Protein AF-F0ZWM9-F1 (afdb_monomer)

pLDDT: mean 72.96, std 22.4, range [26.59, 97.56]

Radius of gyration: 35.28 Å; Cα contacts (8 Å, |Δi|>4): 222; chains: 1; bounding box: 82×102×74 Å

Structure (mmCIF, N/CA/C/O backbone):
data_AF-F0ZWM9-F1
#
_entry.id   AF-F0ZWM9-F1
#
loop_
_atom_site.group_PDB
_atom_site.id
_atom_site.type_symbol
_atom_site.label_atom_id
_atom_site.label_alt_id
_atom_site.label_comp_id
_atom_site.label_asym_id
_atom_site.label_entity_id
_atom_site.label_seq_id
_atom_site.pdbx_PDB_ins_code
_atom_site.Cartn_x
_atom_site.Cartn_y
_atom_site.Cartn_z
_atom_site.occupancy
_atom_site.B_iso_or_equiv
_atom_site.auth_seq_id
_atom_site.auth_comp_id
_atom_site.auth_asym_id
_atom_site.auth_atom_id
_atom_site.pdbx_PDB_model_num
ATOM 1 N N . MET A 1 1 ? -16.256 1.787 -3.038 1.00 34.75 1 MET A N 1
ATOM 2 C CA . MET A 1 1 ? -16.127 2.996 -2.190 1.00 34.75 1 MET A CA 1
ATOM 3 C C . MET A 1 1 ? -16.240 4.217 -3.090 1.00 34.75 1 MET A C 1
ATOM 5 O O . MET A 1 1 ? -15.589 4.230 -4.126 1.00 34.75 1 MET A O 1
ATOM 9 N N . SER A 1 2 ? -17.111 5.183 -2.785 1.00 26.59 2 SER A N 1
ATOM 10 C CA . SER A 1 2 ? -17.338 6.324 -3.680 1.00 26.59 2 SER A CA 1
ATOM 11 C C . SER A 1 2 ? -16.193 7.344 -3.569 1.00 26.59 2 SER A C 1
ATOM 13 O O . SER A 1 2 ? -15.885 7.859 -2.498 1.00 26.59 2 SER A O 1
ATOM 15 N N . TYR A 1 3 ? -15.563 7.659 -4.703 1.00 32.44 3 TYR A N 1
ATOM 16 C CA . TYR A 1 3 ? -14.448 8.613 -4.854 1.00 32.44 3 TYR A CA 1
ATOM 17 C C . TYR A 1 3 ? -14.808 10.083 -4.525 1.00 32.44 3 TYR A C 1
ATOM 19 O O . TYR A 1 3 ? -13.991 10.997 -4.657 1.00 32.44 3 TYR A O 1
ATOM 27 N N . LEU A 1 4 ? -16.051 10.338 -4.113 1.00 31.39 4 LEU A N 1
ATOM 28 C CA . LEU A 1 4 ? -16.630 11.671 -3.959 1.00 31.39 4 LEU A CA 1
ATOM 29 C C . LEU A 1 4 ? -16.126 12.416 -2.713 1.00 31.39 4 LEU A C 1
ATOM 31 O O . LEU A 1 4 ? -16.031 13.642 -2.752 1.00 31.39 4 LEU A O 1
ATOM 35 N N . GLY A 1 5 ? -15.771 11.709 -1.634 1.00 39.06 5 GLY A N 1
ATOM 36 C CA . GLY A 1 5 ? -15.302 12.328 -0.385 1.00 39.06 5 GLY A CA 1
ATOM 37 C C . GLY A 1 5 ? -13.917 12.968 -0.520 1.00 39.06 5 GLY A C 1
ATOM 38 O O . GLY A 1 5 ? -13.753 14.165 -0.282 1.00 39.06 5 GLY A O 1
ATOM 39 N N . SER A 1 6 ? -12.935 12.196 -0.996 1.00 41.78 6 SER A N 1
ATOM 40 C CA . SER A 1 6 ? -11.553 12.661 -1.179 1.00 41.78 6 SER A CA 1
ATOM 41 C C . SER A 1 6 ? -11.470 13.778 -2.218 1.00 41.78 6 SER A C 1
ATOM 43 O O . SER A 1 6 ? -10.806 14.784 -1.989 1.00 41.78 6 SER A O 1
ATOM 45 N N . SER A 1 7 ? -12.229 13.674 -3.317 1.00 41.00 7 SER A N 1
ATOM 46 C CA . SER A 1 7 ? -12.273 14.718 -4.347 1.00 41.00 7 SER A CA 1
ATOM 47 C C . SER A 1 7 ? -12.840 16.045 -3.828 1.00 41.00 7 SER A C 1
ATOM 49 O O . SER A 1 7 ? -12.333 17.092 -4.214 1.00 41.00 7 SER A O 1
ATOM 51 N N . LYS A 1 8 ? -13.841 16.045 -2.934 1.00 46.94 8 LYS A N 1
ATOM 52 C CA . LYS A 1 8 ? -14.400 17.282 -2.351 1.00 46.94 8 LYS A CA 1
ATOM 53 C C . LYS A 1 8 ? -13.430 17.968 -1.386 1.00 46.94 8 LYS A C 1
ATOM 55 O O . LYS A 1 8 ? -13.285 19.185 -1.455 1.00 46.94 8 LYS A O 1
ATOM 60 N N . ILE A 1 9 ? -12.741 17.203 -0.537 1.00 46.19 9 ILE A N 1
ATOM 61 C CA . ILE A 1 9 ? -11.720 17.729 0.386 1.00 46.19 9 ILE A CA 1
ATOM 62 C C . ILE A 1 9 ? -10.548 18.309 -0.413 1.00 46.19 9 ILE A C 1
ATOM 64 O O . ILE A 1 9 ? -10.120 19.429 -0.160 1.00 46.19 9 ILE A O 1
ATOM 68 N N . ILE A 1 10 ? -10.107 17.605 -1.456 1.00 48.66 10 ILE A N 1
ATOM 69 C CA . ILE A 1 10 ? -9.035 18.059 -2.349 1.00 48.66 10 ILE A CA 1
ATOM 70 C C . ILE A 1 10 ? -9.470 19.263 -3.185 1.00 48.66 10 ILE A C 1
ATOM 72 O O . ILE A 1 10 ? -8.692 20.188 -3.349 1.00 48.66 10 ILE A O 1
ATOM 76 N N . LYS A 1 11 ? -10.713 19.319 -3.672 1.00 48.69 11 LYS A N 1
ATOM 77 C CA . LYS A 1 11 ? -11.244 20.508 -4.358 1.00 48.69 11 LYS A CA 1
ATOM 78 C C . LYS A 1 11 ? -11.344 21.713 -3.424 1.00 48.69 11 LYS A C 1
ATOM 80 O O . LYS A 1 11 ? -11.069 22.815 -3.873 1.00 48.69 11 LYS A O 1
ATOM 85 N N . LYS A 1 12 ? -11.662 21.523 -2.137 1.00 52.69 12 LYS A N 1
ATOM 86 C CA . LYS A 1 12 ? -11.562 22.580 -1.113 1.00 52.69 12 LYS A CA 1
ATOM 87 C C . LYS A 1 12 ? -10.111 23.016 -0.880 1.00 52.69 12 LYS A C 1
ATOM 89 O O . LYS A 1 12 ? -9.846 24.207 -0.817 1.00 52.69 12 LYS A O 1
ATOM 94 N N . LEU A 1 13 ? -9.178 22.064 -0.822 1.00 46.59 13 LEU A N 1
ATOM 95 C CA . LEU A 1 13 ? -7.737 22.312 -0.687 1.00 46.59 13 LEU A CA 1
ATOM 96 C C . LEU A 1 13 ? -7.125 23.013 -1.917 1.00 46.59 13 LEU A C 1
ATOM 98 O O . LEU A 1 13 ? -6.230 23.840 -1.778 1.00 46.59 13 LEU A O 1
ATOM 102 N N . CYS A 1 14 ? -7.601 22.690 -3.121 1.00 45.09 14 CYS A N 1
ATOM 103 C CA . CYS A 1 14 ? -7.140 23.249 -4.393 1.00 45.09 14 CYS A CA 1
ATOM 104 C C . CYS A 1 14 ? -7.913 24.504 -4.828 1.00 45.09 14 CYS A C 1
ATOM 106 O O . CYS A 1 14 ? -7.433 25.221 -5.699 1.00 45.09 14 CYS A O 1
ATOM 108 N N . GLY A 1 15 ? -9.091 24.763 -4.252 1.00 45.00 15 GLY A N 1
ATOM 109 C CA . GLY A 1 15 ? -9.963 25.902 -4.563 1.00 45.00 15 GLY A CA 1
ATOM 110 C C . GLY A 1 15 ? -9.541 27.221 -3.913 1.00 45.00 15 GLY A C 1
ATOM 111 O O . GLY A 1 15 ? -10.219 28.228 -4.079 1.00 45.00 15 GLY A O 1
ATOM 112 N N . ILE A 1 16 ? -8.426 27.233 -3.179 1.00 46.00 16 ILE A N 1
ATOM 113 C CA . ILE A 1 16 ? -7.804 28.457 -2.677 1.00 46.00 16 ILE A CA 1
ATOM 114 C C . ILE A 1 16 ? -6.969 29.041 -3.827 1.00 46.00 16 ILE A C 1
ATOM 116 O O . ILE A 1 16 ? -5.801 28.692 -4.020 1.00 46.00 16 ILE A O 1
ATOM 120 N N . GLU A 1 17 ? -7.592 29.877 -4.657 1.00 36.62 17 GLU A N 1
ATOM 121 C CA . GLU A 1 17 ? -6.920 30.535 -5.780 1.00 36.62 17 GLU A CA 1
ATOM 122 C C . GLU A 1 17 ? -5.900 31.574 -5.279 1.00 36.62 17 GLU A C 1
ATOM 124 O O . GLU A 1 17 ? -6.197 32.412 -4.435 1.00 36.62 17 GLU A O 1
ATOM 129 N N . GLY A 1 18 ? -4.665 31.502 -5.788 1.00 48.09 18 GLY A N 1
ATOM 130 C CA . GLY A 1 18 ? -3.572 32.422 -5.441 1.00 48.09 18 GLY A CA 1
ATOM 131 C C . GLY A 1 18 ? -2.218 31.723 -5.292 1.00 48.09 18 GLY A C 1
ATOM 132 O O . GLY A 1 18 ? -2.129 30.496 -5.315 1.00 48.09 18 GLY A O 1
ATOM 133 N N . ALA A 1 19 ? -1.123 32.480 -5.159 1.00 45.19 19 ALA A N 1
ATOM 134 C CA . ALA A 1 19 ? 0.181 31.930 -4.743 1.00 45.19 19 ALA A CA 1
ATOM 135 C C . ALA A 1 19 ? 0.134 31.343 -3.315 1.00 45.19 19 ALA A C 1
ATOM 137 O O . ALA A 1 19 ? 0.993 30.548 -2.930 1.00 45.19 19 ALA A O 1
ATOM 138 N N . ASP A 1 20 ? -0.922 31.704 -2.595 1.00 45.94 20 ASP A N 1
ATOM 139 C CA . ASP A 1 20 ? -1.112 31.507 -1.177 1.00 45.94 20 ASP A CA 1
ATOM 140 C C . ASP A 1 20 ? -1.767 30.148 -0.872 1.00 45.94 20 ASP A C 1
ATOM 142 O O . ASP A 1 20 ? -1.174 29.312 -0.195 1.00 45.94 20 ASP A O 1
ATOM 146 N N . GLY A 1 21 ? -2.876 29.777 -1.518 1.00 43.72 21 GLY A N 1
ATOM 147 C CA . GLY A 1 21 ? -3.445 28.420 -1.377 1.00 43.72 21 GLY A CA 1
ATOM 148 C C . GLY A 1 21 ? -2.463 27.275 -1.670 1.00 43.72 21 GLY A C 1
ATOM 149 O O . GLY A 1 21 ? -2.515 26.199 -1.073 1.00 43.72 21 GLY A O 1
ATOM 150 N N . LYS A 1 22 ? -1.483 27.554 -2.534 1.00 47.31 22 LYS A N 1
ATOM 151 C CA . LYS A 1 22 ? -0.459 26.613 -3.004 1.00 47.31 22 LYS A CA 1
ATOM 152 C C . LYS A 1 22 ? 0.546 26.226 -1.919 1.00 47.31 22 LYS A C 1
ATOM 154 O O . LYS A 1 22 ? 0.960 25.070 -1.878 1.00 47.31 22 LYS A O 1
ATOM 159 N N . LYS A 1 23 ? 0.929 27.152 -1.033 1.00 53.34 23 LYS A N 1
ATOM 160 C CA . LYS A 1 23 ? 1.886 26.853 0.051 1.00 53.34 23 LYS A CA 1
ATOM 161 C C . LYS A 1 23 ? 1.181 26.283 1.285 1.00 53.34 23 LYS A C 1
ATOM 163 O O . LYS A 1 23 ? 1.795 25.513 2.018 1.00 53.34 23 LYS A O 1
ATOM 168 N N . ALA A 1 24 ? -0.106 26.586 1.487 1.00 50.47 24 ALA A N 1
ATOM 169 C CA . ALA A 1 24 ? -0.908 25.996 2.561 1.00 50.47 24 ALA A CA 1
ATOM 170 C C . ALA A 1 24 ? -1.084 24.479 2.376 1.00 50.47 24 ALA A C 1
ATOM 172 O O . ALA A 1 24 ? -0.882 23.723 3.324 1.00 50.47 24 ALA A O 1
ATOM 173 N N . LEU A 1 25 ? -1.361 24.020 1.148 1.00 52.47 25 LEU A N 1
ATOM 174 C CA . LEU A 1 25 ? -1.436 22.592 0.820 1.00 52.47 25 LEU A CA 1
ATOM 175 C C . LEU A 1 25 ? -0.101 21.878 1.067 1.00 52.47 25 LEU A C 1
ATOM 177 O O . LEU A 1 25 ? -0.067 20.822 1.690 1.00 52.47 25 LEU A O 1
ATOM 181 N N . GLN A 1 26 ? 1.001 22.489 0.628 1.00 50.03 26 GLN A N 1
ATOM 182 C CA . GLN A 1 26 ? 2.351 21.969 0.824 1.00 50.03 26 GLN A CA 1
ATOM 183 C C . GLN A 1 26 ? 2.704 21.863 2.312 1.00 50.03 26 GLN A C 1
ATOM 185 O O . GLN A 1 26 ? 3.142 20.807 2.749 1.00 50.03 26 GLN A O 1
ATOM 190 N N . LYS A 1 27 ? 2.455 22.911 3.105 1.00 55.72 27 LYS A N 1
ATOM 191 C CA . LYS A 1 27 ? 2.719 22.913 4.550 1.00 55.72 27 LYS A CA 1
ATOM 192 C C . LYS A 1 27 ? 1.824 21.927 5.304 1.00 55.72 27 LYS A C 1
ATOM 194 O O . LYS A 1 27 ? 2.318 21.304 6.226 1.00 55.72 27 LYS A O 1
ATOM 199 N N . THR A 1 28 ? 0.570 21.743 4.881 1.00 54.47 28 THR A N 1
ATOM 200 C CA . THR A 1 28 ? -0.391 20.788 5.475 1.00 54.47 28 THR A CA 1
ATOM 201 C C . THR A 1 28 ? 0.026 19.348 5.201 1.00 54.47 28 THR A C 1
ATOM 203 O O . THR A 1 28 ? 0.088 18.532 6.110 1.00 54.47 28 THR A O 1
ATOM 206 N N . ILE A 1 29 ? 0.349 19.034 3.944 1.00 59.28 29 ILE A N 1
ATOM 207 C CA . ILE A 1 29 ? 0.842 17.711 3.553 1.00 59.28 29 ILE A CA 1
ATOM 208 C C . ILE A 1 29 ? 2.169 17.435 4.268 1.00 59.28 29 ILE A C 1
ATOM 210 O O . ILE A 1 29 ? 2.343 16.363 4.828 1.00 59.28 29 ILE A O 1
ATOM 214 N N . ILE A 1 30 ? 3.069 18.420 4.338 1.00 53.75 30 ILE A N 1
ATOM 215 C CA . ILE A 1 30 ? 4.350 18.288 5.040 1.00 53.75 30 ILE A CA 1
ATOM 216 C C . ILE A 1 30 ? 4.160 18.147 6.556 1.00 53.75 30 ILE A C 1
ATOM 218 O O . ILE A 1 30 ? 4.826 17.314 7.147 1.00 53.75 30 ILE A O 1
ATOM 222 N N . SER A 1 31 ? 3.257 18.889 7.199 1.00 55.16 31 SER A N 1
ATOM 223 C CA . SER A 1 31 ? 3.021 18.778 8.648 1.00 55.16 31 SER A CA 1
ATOM 224 C C . SER A 1 31 ? 2.270 17.509 9.048 1.00 55.16 31 SER A C 1
ATOM 226 O O . SER A 1 31 ? 2.342 17.104 10.199 1.00 55.16 31 SER A O 1
ATOM 228 N N . VAL A 1 32 ? 1.526 16.902 8.119 1.00 48.72 32 VAL A N 1
ATOM 229 C CA . VAL A 1 32 ? 0.871 15.598 8.316 1.00 48.72 32 VAL A CA 1
ATOM 230 C C . VAL A 1 32 ? 1.840 14.441 8.038 1.00 48.72 32 VAL A C 1
ATOM 232 O O . VAL A 1 32 ? 1.692 13.379 8.630 1.00 48.72 32 VAL A O 1
ATOM 235 N N . ILE A 1 33 ? 2.827 14.629 7.152 1.00 47.56 33 ILE A N 1
ATOM 236 C CA . ILE A 1 33 ? 3.778 13.582 6.733 1.00 47.56 33 ILE A CA 1
ATOM 237 C C . ILE A 1 33 ? 5.080 13.586 7.546 1.00 47.56 33 ILE A C 1
ATOM 239 O O . ILE A 1 33 ? 5.645 12.522 7.778 1.00 47.56 33 ILE A O 1
ATOM 243 N N . TYR A 1 34 ? 5.585 14.749 7.959 1.00 45.28 34 TYR A N 1
ATOM 244 C CA . TYR A 1 34 ? 6.895 14.882 8.598 1.00 45.28 34 TYR A CA 1
ATOM 245 C C . TYR A 1 34 ? 6.767 15.183 10.093 1.00 45.28 34 TYR A C 1
ATOM 247 O O . TYR A 1 34 ? 5.991 16.043 10.507 1.00 45.28 34 TYR A O 1
ATOM 255 N N . THR A 1 35 ? 7.592 14.519 10.905 1.00 45.81 35 THR A N 1
ATOM 256 C CA . THR A 1 35 ? 7.757 14.855 12.329 1.00 45.81 35 THR A CA 1
ATOM 257 C C . THR A 1 35 ? 8.420 16.226 12.489 1.00 45.81 35 THR A C 1
ATOM 259 O O . THR A 1 35 ? 9.181 16.673 11.628 1.00 45.81 35 THR A O 1
ATOM 262 N N . GLU A 1 36 ? 8.178 16.891 13.623 1.00 40.75 36 GLU A N 1
ATOM 263 C CA . GLU A 1 36 ? 8.709 18.228 13.948 1.00 40.75 36 GLU A CA 1
ATOM 264 C C . GLU A 1 36 ? 10.231 18.333 13.710 1.00 40.75 36 GLU A C 1
ATOM 266 O O . GLU A 1 36 ? 10.732 19.323 13.179 1.00 40.75 36 GLU A O 1
ATOM 271 N N . LYS A 1 37 ? 10.962 17.243 13.977 1.00 37.38 37 LYS A N 1
ATOM 272 C CA . LYS A 1 37 ? 12.408 17.110 13.758 1.00 37.38 37 LYS A CA 1
ATOM 273 C C . LYS A 1 37 ? 12.818 17.168 12.276 1.00 37.38 37 LYS A C 1
ATOM 275 O O . LYS A 1 37 ? 13.802 17.820 11.939 1.00 37.38 37 LYS A O 1
ATOM 280 N N . GLN A 1 38 ? 12.046 16.547 11.383 1.00 44.84 38 GLN A N 1
ATOM 281 C CA . GLN A 1 38 ? 12.299 16.543 9.933 1.00 44.84 38 GLN A CA 1
ATOM 282 C C . GLN A 1 38 ? 11.896 17.873 9.273 1.00 44.84 38 GLN A C 1
ATOM 284 O O . GLN A 1 38 ? 12.506 18.303 8.293 1.00 44.84 38 GLN A O 1
ATOM 289 N N . ILE A 1 39 ? 10.902 18.561 9.842 1.00 45.12 39 ILE A N 1
ATOM 290 C CA . ILE A 1 39 ? 10.514 19.921 9.450 1.00 45.12 39 ILE A CA 1
ATOM 291 C C . ILE A 1 39 ? 11.644 20.911 9.780 1.00 45.12 39 ILE A C 1
ATOM 293 O O . ILE A 1 39 ? 11.953 21.783 8.967 1.00 45.12 39 ILE A O 1
ATOM 297 N N . ILE A 1 40 ? 12.304 20.753 10.931 1.00 42.34 40 ILE A N 1
ATOM 298 C CA . ILE A 1 40 ? 13.431 21.598 11.357 1.00 42.34 40 ILE A CA 1
ATOM 299 C C . ILE A 1 40 ? 14.663 21.402 10.459 1.00 42.34 40 ILE A C 1
ATOM 301 O O . ILE A 1 40 ? 15.268 22.393 10.054 1.00 42.34 40 ILE A O 1
ATOM 305 N N . GLU A 1 41 ? 15.006 20.165 10.086 1.00 45.69 41 GLU A N 1
ATOM 306 C CA . GLU A 1 41 ? 16.140 19.889 9.185 1.00 45.69 41 GLU A CA 1
ATOM 307 C C . GLU A 1 41 ? 15.926 20.464 7.775 1.00 45.69 41 GLU A C 1
ATOM 309 O O . GLU A 1 41 ? 16.861 20.986 7.168 1.00 45.69 41 GLU A O 1
ATOM 314 N N . LYS A 1 42 ? 14.688 20.447 7.265 1.00 49.00 42 LYS A N 1
ATOM 315 C CA . LYS A 1 42 ? 14.362 20.980 5.931 1.00 49.00 42 LYS A CA 1
ATOM 316 C C . LYS A 1 42 ? 14.234 22.512 5.914 1.00 49.00 42 LYS A C 1
ATOM 318 O O . LYS A 1 42 ? 14.579 23.150 4.921 1.00 49.00 42 LYS A O 1
ATOM 323 N N . ASN A 1 43 ? 13.792 23.118 7.019 1.00 48.62 43 ASN A N 1
ATOM 324 C CA . ASN A 1 43 ? 13.588 24.568 7.139 1.00 48.62 43 ASN A CA 1
ATOM 325 C C . ASN A 1 43 ? 14.870 25.378 7.397 1.00 48.62 43 ASN A C 1
ATOM 327 O O . ASN A 1 43 ? 14.815 26.607 7.383 1.00 48.62 43 ASN A O 1
ATOM 331 N N . GLN A 1 44 ? 16.035 24.742 7.563 1.00 46.88 44 GLN A N 1
ATOM 332 C CA . GLN A 1 44 ? 17.314 25.466 7.585 1.00 46.88 44 GLN A CA 1
ATOM 333 C C . GLN A 1 44 ? 17.717 26.050 6.214 1.00 46.88 44 GLN A C 1
ATOM 335 O O . GLN A 1 44 ? 18.707 26.777 6.147 1.00 46.88 44 GLN A O 1
ATOM 340 N N . CYS A 1 45 ? 16.952 25.807 5.139 1.00 39.06 45 CYS A N 1
ATOM 341 C CA . CYS A 1 45 ? 17.281 26.296 3.795 1.00 39.06 45 CYS A CA 1
ATOM 342 C C . CYS A 1 45 ? 16.490 27.513 3.285 1.00 39.06 45 CYS A C 1
ATOM 344 O O . CYS A 1 45 ? 16.967 28.138 2.348 1.00 39.06 45 CYS A O 1
ATOM 346 N N . ASP A 1 46 ? 15.361 27.927 3.876 1.00 42.94 46 ASP A N 1
ATOM 347 C CA . ASP A 1 46 ? 14.564 29.022 3.289 1.00 42.94 46 ASP A CA 1
ATOM 348 C C . ASP A 1 46 ? 13.965 29.978 4.330 1.00 42.94 46 ASP A C 1
ATOM 350 O O . ASP A 1 46 ? 12.924 29.734 4.943 1.00 42.94 46 ASP A O 1
ATOM 354 N N . LYS A 1 47 ? 14.606 31.143 4.487 1.00 41.88 47 LYS A N 1
ATOM 355 C CA . LYS A 1 47 ? 14.018 32.307 5.160 1.00 41.88 47 LYS A CA 1
ATOM 356 C C . LYS A 1 47 ? 13.174 33.095 4.161 1.00 41.88 47 LYS A C 1
ATOM 358 O O . LYS A 1 47 ? 13.745 33.732 3.280 1.00 41.88 47 LYS A O 1
ATOM 363 N N . LYS A 1 48 ? 11.851 33.095 4.365 1.00 45.88 48 LYS A N 1
ATOM 364 C CA . LYS A 1 48 ? 10.871 34.182 4.109 1.00 45.88 48 LYS A CA 1
ATOM 365 C C . LYS A 1 48 ? 9.544 33.586 3.651 1.00 45.88 48 LYS A C 1
ATOM 367 O O . LYS A 1 48 ? 9.354 33.540 2.451 1.00 45.88 48 LYS A O 1
ATOM 372 N N . TYR A 1 49 ? 8.598 33.236 4.525 1.00 40.75 49 TYR A N 1
ATOM 373 C CA . TYR A 1 49 ? 7.198 33.111 4.082 1.00 40.75 49 TYR A CA 1
ATOM 374 C C . TYR A 1 49 ? 6.213 33.378 5.225 1.00 40.75 49 TYR A C 1
ATOM 376 O O . TYR A 1 49 ? 5.908 32.489 6.016 1.00 40.75 49 TYR A O 1
ATOM 384 N N . GLU A 1 50 ? 5.692 34.605 5.261 1.00 40.91 50 GLU A N 1
ATOM 385 C CA . GLU A 1 50 ? 4.495 34.986 6.011 1.00 40.91 50 GLU A CA 1
ATOM 386 C C . GLU A 1 50 ? 3.308 35.174 5.056 1.00 40.91 50 GLU A C 1
ATOM 388 O O . GLU A 1 50 ? 3.478 35.604 3.915 1.00 40.91 50 GLU A O 1
ATOM 393 N N . ASN A 1 51 ? 2.124 34.884 5.601 1.00 45.06 51 ASN A N 1
ATOM 394 C CA . ASN A 1 51 ? 0.763 35.165 5.133 1.00 45.06 51 ASN A CA 1
ATOM 395 C C . ASN A 1 51 ? 0.116 34.262 4.085 1.00 45.06 51 ASN A C 1
ATOM 397 O O . ASN A 1 51 ? 0.245 34.488 2.888 1.00 45.06 51 ASN A O 1
ATOM 401 N N . ILE A 1 52 ? -0.704 33.316 4.585 1.00 44.12 52 ILE A N 1
ATOM 402 C CA . ILE A 1 52 ? -1.832 32.695 3.873 1.00 44.12 52 ILE A CA 1
ATOM 403 C C . ILE A 1 52 ? -2.962 32.378 4.861 1.00 44.12 52 ILE A C 1
ATOM 405 O O . ILE A 1 52 ? -2.746 31.729 5.884 1.00 44.12 52 ILE A O 1
ATOM 409 N N . SER A 1 53 ? -4.164 32.821 4.486 1.00 48.34 53 SER A N 1
ATOM 410 C CA . SER A 1 53 ? -5.409 32.910 5.257 1.00 48.34 53 SER A CA 1
ATOM 411 C C . SER A 1 53 ? -6.329 31.689 5.088 1.00 48.34 53 SER A C 1
ATOM 413 O O . SER A 1 53 ? -7.463 31.787 4.625 1.00 48.34 53 SER A O 1
ATOM 415 N N . ALA A 1 54 ? -5.808 30.532 5.468 1.00 48.56 54 ALA A N 1
ATOM 416 C CA . ALA A 1 54 ? -6.489 29.564 6.324 1.00 48.56 54 ALA A CA 1
ATOM 417 C C . ALA A 1 54 ? -5.335 28.931 7.104 1.00 48.56 54 ALA A C 1
ATOM 419 O O . ALA A 1 54 ? -4.374 28.478 6.462 1.00 48.56 54 ALA A O 1
ATOM 420 N N . PRO A 1 55 ? -5.318 28.992 8.445 1.00 59.66 55 PRO A N 1
ATOM 421 C CA . PRO A 1 55 ? -4.178 28.490 9.189 1.00 59.66 55 PRO A CA 1
ATOM 422 C C . PRO A 1 55 ? -4.031 27.022 8.808 1.00 59.66 55 PRO A C 1
ATOM 424 O O . PRO A 1 55 ? -4.981 26.256 8.907 1.00 59.66 55 PRO A O 1
ATOM 427 N N . THR A 1 56 ? -2.856 26.633 8.311 1.00 66.56 56 THR A N 1
ATOM 428 C CA . THR A 1 56 ? -2.503 25.251 7.936 1.00 66.56 56 THR A CA 1
ATOM 429 C C . THR A 1 56 ? -3.055 24.229 8.944 1.00 66.56 56 THR A C 1
ATOM 431 O O . THR A 1 56 ? -3.530 23.166 8.563 1.00 66.56 56 THR A O 1
ATOM 434 N N . THR A 1 57 ? -3.100 24.623 10.215 1.00 73.56 57 THR A N 1
ATOM 435 C CA . THR A 1 57 ? -3.763 23.979 11.348 1.00 73.56 57 THR A CA 1
ATOM 436 C C . THR A 1 57 ? -5.191 23.469 11.089 1.00 73.56 57 THR A C 1
ATOM 438 O O . THR A 1 57 ? -5.482 22.336 11.451 1.00 73.56 57 THR A O 1
ATOM 441 N N . GLU A 1 58 ? -6.080 24.232 10.447 1.00 75.62 58 GLU A N 1
ATOM 442 C CA . GLU A 1 58 ? -7.473 23.821 10.181 1.00 75.62 58 GLU A CA 1
ATOM 443 C C . GLU A 1 58 ? -7.561 22.682 9.160 1.00 75.62 58 GLU A C 1
ATOM 445 O O . GLU A 1 58 ? -8.342 21.743 9.314 1.00 75.62 58 GLU A O 1
ATOM 450 N N . LEU A 1 59 ? -6.732 22.735 8.116 1.00 70.06 59 LEU A N 1
ATOM 451 C CA . LEU A 1 59 ? -6.692 21.692 7.091 1.00 70.06 59 LEU A CA 1
ATOM 452 C C . LEU A 1 59 ? -6.077 20.403 7.634 1.00 70.06 59 LEU A C 1
ATOM 454 O O . LEU A 1 59 ? -6.567 19.317 7.324 1.00 70.06 59 LEU A O 1
ATOM 458 N N . VAL A 1 60 ? -5.047 20.525 8.477 1.00 77.19 60 VAL A N 1
ATOM 459 C CA . VAL A 1 60 ? -4.485 19.397 9.229 1.00 77.19 60 VAL A CA 1
ATOM 460 C C . VAL A 1 60 ? -5.564 18.785 10.121 1.00 77.19 60 VAL A C 1
ATOM 462 O O . VAL A 1 60 ? -5.780 17.578 10.064 1.00 77.19 60 VAL A O 1
ATOM 465 N N . ALA A 1 61 ? -6.300 19.601 10.878 1.00 84.38 61 ALA A N 1
ATOM 466 C CA . ALA A 1 61 ? -7.368 19.126 11.756 1.00 84.38 61 ALA A CA 1
ATOM 467 C C . ALA A 1 61 ? -8.483 18.383 10.998 1.00 84.38 61 ALA A C 1
ATOM 469 O O . ALA A 1 61 ? -9.041 17.422 11.520 1.00 84.38 61 ALA A O 1
ATOM 470 N N . LEU A 1 62 ? -8.781 18.775 9.754 1.00 82.44 62 LEU A N 1
ATOM 471 C CA . LEU A 1 62 ? -9.786 18.104 8.925 1.00 82.44 62 LEU A CA 1
ATOM 472 C C . LEU A 1 62 ? -9.263 16.816 8.267 1.00 82.44 62 LEU A C 1
ATOM 474 O O . LEU A 1 62 ? -10.011 15.848 8.119 1.00 82.44 62 LEU A O 1
ATOM 478 N N . LEU A 1 63 ? -7.993 16.790 7.853 1.00 85.06 63 LEU A N 1
ATOM 479 C CA . LEU A 1 63 ? -7.408 15.654 7.138 1.00 85.06 63 LEU A CA 1
ATOM 480 C C . LEU A 1 63 ? -6.963 14.530 8.082 1.00 85.06 63 LEU A C 1
ATOM 482 O O . LEU A 1 63 ? -7.132 13.356 7.748 1.00 85.06 63 LEU A O 1
ATOM 486 N N . THR A 1 64 ? -6.428 14.874 9.254 1.00 89.31 64 THR A N 1
ATOM 487 C CA . THR A 1 64 ? -5.855 13.917 10.210 1.00 89.31 64 THR A CA 1
ATOM 488 C C . THR A 1 64 ? -6.841 12.815 10.624 1.00 89.31 64 THR A C 1
ATOM 490 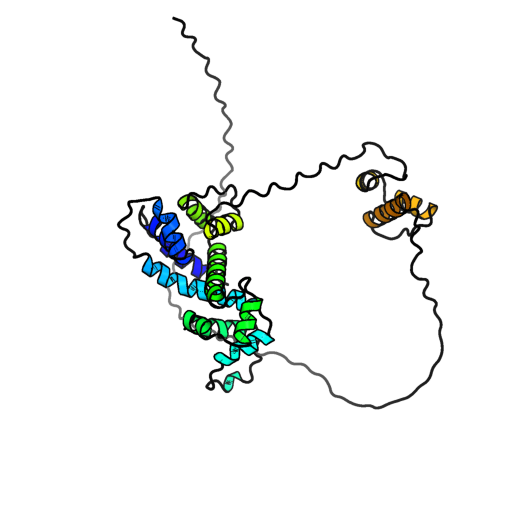O O . THR A 1 64 ? -6.477 11.646 10.489 1.00 89.31 64 THR A O 1
ATOM 493 N N . PRO A 1 65 ? -8.097 13.100 11.030 1.00 92.50 65 PRO A N 1
ATOM 494 C CA . PRO A 1 65 ? -9.052 12.049 11.392 1.00 92.50 65 PRO A CA 1
ATOM 495 C C . PRO A 1 65 ? -9.384 11.126 10.216 1.00 92.50 65 PRO A C 1
ATOM 497 O O . PRO A 1 65 ? -9.530 9.918 10.382 1.00 92.50 65 PRO A O 1
ATOM 500 N N . TYR A 1 66 ? -9.470 11.682 9.005 1.00 92.06 66 TYR A N 1
ATOM 501 C CA . TYR A 1 66 ? -9.765 10.913 7.798 1.00 92.06 66 TYR A CA 1
ATOM 502 C C . TYR A 1 66 ? -8.622 9.958 7.432 1.00 92.06 66 TYR A C 1
ATOM 504 O O . TYR A 1 66 ? -8.860 8.786 7.141 1.00 92.06 66 TYR A O 1
ATOM 512 N N . VAL A 1 67 ? -7.384 10.451 7.484 1.00 93.19 67 VAL A N 1
ATOM 513 C CA . VAL A 1 67 ? -6.163 9.666 7.261 1.00 93.19 67 VAL A CA 1
ATOM 514 C C . VAL A 1 67 ? -6.035 8.558 8.303 1.00 93.19 67 VAL A C 1
ATOM 516 O O . VAL A 1 67 ? -5.897 7.396 7.925 1.00 93.19 67 VAL A O 1
ATOM 519 N N . LYS A 1 68 ? -6.170 8.895 9.593 1.00 95.00 68 LYS A N 1
ATOM 520 C CA . LYS A 1 68 ? -6.148 7.933 10.704 1.00 95.00 68 LYS A CA 1
ATOM 521 C C . LYS A 1 68 ? -7.192 6.832 10.499 1.00 95.00 68 LYS A C 1
ATOM 523 O O . LYS A 1 68 ? -6.852 5.652 10.519 1.00 95.00 68 LYS A O 1
ATOM 528 N N . LYS A 1 69 ? -8.436 7.205 10.180 1.00 96.38 69 LYS A N 1
ATOM 529 C CA . LYS A 1 69 ? -9.533 6.265 9.901 1.00 96.38 69 LYS A CA 1
ATOM 530 C C . LYS A 1 69 ? -9.215 5.287 8.769 1.00 96.38 69 LYS A C 1
ATOM 532 O O . LYS A 1 69 ? -9.487 4.094 8.893 1.00 96.38 69 LYS A O 1
ATOM 537 N N . ILE A 1 70 ? -8.678 5.774 7.649 1.00 96.19 70 ILE A N 1
ATOM 538 C CA . ILE A 1 70 ? -8.332 4.917 6.503 1.00 96.19 70 ILE A CA 1
ATOM 539 C C . ILE A 1 70 ? -7.141 4.016 6.826 1.00 96.19 70 ILE A C 1
ATOM 541 O O . ILE A 1 70 ? -7.170 2.842 6.461 1.00 96.19 70 ILE A O 1
ATOM 545 N N . GLY A 1 71 ? -6.131 4.544 7.522 1.00 95.56 71 GLY A N 1
ATOM 546 C CA . GLY A 1 71 ? -4.979 3.773 7.979 1.00 95.56 71 GLY A CA 1
ATOM 547 C C . GLY A 1 71 ? -5.407 2.600 8.857 1.00 95.56 71 GLY A C 1
ATOM 548 O O . GLY A 1 71 ? -5.100 1.453 8.540 1.00 95.56 71 GLY A O 1
ATOM 549 N N . VAL A 1 72 ? -6.206 2.870 9.897 1.00 97.19 72 VAL A N 1
ATOM 550 C CA . VAL A 1 72 ? -6.751 1.839 10.802 1.00 97.19 72 VAL A CA 1
ATOM 551 C C . VAL A 1 72 ? -7.538 0.806 10.017 1.00 97.19 72 VAL A C 1
ATOM 553 O O . VAL A 1 72 ? -7.267 -0.388 10.122 1.00 97.19 72 VAL A O 1
ATOM 556 N N . LYS A 1 73 ? -8.471 1.259 9.174 1.00 97.50 73 LYS A N 1
ATOM 557 C CA . LYS A 1 73 ? -9.280 0.366 8.348 1.00 97.50 73 LYS A CA 1
ATOM 558 C C . LYS A 1 73 ? -8.412 -0.569 7.499 1.00 97.50 73 LYS A C 1
ATOM 560 O O . LYS A 1 73 ? -8.690 -1.762 7.452 1.00 97.50 73 LYS A O 1
ATOM 565 N N . SER A 1 74 ? -7.363 -0.047 6.864 1.00 96.12 74 SER A N 1
ATOM 566 C CA . SER A 1 74 ? -6.450 -0.833 6.027 1.00 96.12 74 SER A CA 1
ATOM 567 C C . SER A 1 74 ? -5.708 -1.918 6.812 1.00 96.12 74 SER A C 1
ATOM 569 O O . SER A 1 74 ? -5.556 -3.031 6.312 1.00 96.12 74 SER A O 1
ATOM 571 N N . TYR A 1 75 ? -5.269 -1.626 8.039 1.00 95.31 75 TYR A N 1
ATOM 572 C CA . TYR A 1 75 ? -4.649 -2.628 8.914 1.00 95.31 75 TYR A CA 1
ATOM 573 C C . TYR A 1 75 ? -5.651 -3.713 9.318 1.00 95.31 75 TYR A C 1
ATOM 575 O O . TYR A 1 75 ? -5.375 -4.902 9.175 1.00 95.31 75 TYR A O 1
ATOM 583 N N . LEU A 1 76 ? -6.846 -3.313 9.758 1.00 97.00 76 LEU A N 1
ATOM 584 C CA . LEU A 1 76 ? -7.892 -4.245 10.185 1.00 97.00 76 LEU A CA 1
ATOM 585 C C . LEU A 1 76 ? -8.365 -5.159 9.038 1.00 97.00 76 LEU A C 1
ATOM 587 O O . LEU A 1 76 ? -8.668 -6.330 9.257 1.00 97.00 76 LEU A O 1
ATOM 591 N N . GLU A 1 77 ? -8.399 -4.672 7.795 1.00 96.75 77 GLU A N 1
ATOM 592 C CA . GLU A 1 77 ? -8.750 -5.492 6.625 1.00 96.75 77 GLU A CA 1
ATOM 593 C C . GLU A 1 77 ? -7.745 -6.631 6.368 1.00 96.75 77 GLU A C 1
ATOM 595 O O . GLU A 1 77 ? -8.134 -7.677 5.834 1.00 96.75 77 GLU A O 1
ATOM 600 N N . GLN A 1 78 ? -6.489 -6.481 6.796 1.00 95.69 78 GLN A N 1
ATOM 601 C CA . GLN A 1 78 ? -5.437 -7.496 6.658 1.00 95.69 78 GLN A CA 1
ATOM 602 C C . GLN A 1 78 ? -5.432 -8.524 7.799 1.00 95.69 78 GLN A C 1
ATOM 604 O O . GLN A 1 78 ? -4.879 -9.609 7.634 1.00 95.69 78 GLN A O 1
ATOM 609 N N . MET A 1 79 ? -6.082 -8.224 8.926 1.00 96.50 79 MET A N 1
ATOM 610 C CA . MET A 1 79 ? -6.125 -9.106 10.095 1.00 96.50 79 MET A CA 1
ATOM 611 C C . MET A 1 79 ? -6.969 -10.363 9.867 1.00 96.50 79 MET A C 1
ATOM 613 O O . MET A 1 79 ? -7.891 -10.398 9.034 1.00 96.50 79 MET A O 1
ATOM 617 N N . SER A 1 80 ? -6.667 -11.408 10.639 1.00 96.44 80 SER A N 1
ATOM 618 C CA . SER A 1 80 ? -7.499 -12.606 10.686 1.00 96.44 80 SER A CA 1
ATOM 619 C C . SER A 1 80 ? -8.820 -12.325 11.412 1.00 96.44 80 SER A C 1
ATOM 621 O O . SER A 1 80 ? -8.962 -11.363 12.165 1.00 96.44 80 SER A O 1
ATOM 623 N N . GLN A 1 81 ? -9.818 -13.181 11.190 1.00 95.69 81 GLN A N 1
ATOM 624 C CA . GLN A 1 81 ? -11.102 -13.093 11.893 1.00 95.69 81 GLN A CA 1
ATOM 625 C C . GLN A 1 81 ? -10.940 -13.242 13.418 1.00 95.69 81 GLN A C 1
ATOM 627 O O . GLN A 1 81 ? -11.685 -12.621 14.178 1.00 95.69 81 GLN A O 1
ATOM 632 N N . VAL A 1 82 ? -9.977 -14.062 13.854 1.00 96.00 82 VAL A N 1
ATOM 633 C CA . VAL A 1 82 ? -9.680 -14.308 15.272 1.00 96.00 82 VAL A CA 1
ATOM 634 C C . VAL A 1 82 ? -9.148 -13.030 15.914 1.00 96.00 82 VAL A C 1
ATOM 636 O O . VA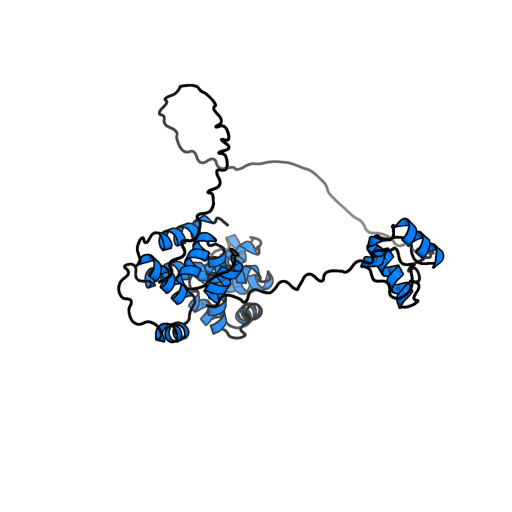L A 1 82 ? -9.733 -12.559 16.884 1.00 96.00 82 VAL A O 1
ATOM 639 N N . ASP A 1 83 ? -8.143 -12.403 15.300 1.00 96.94 83 ASP A N 1
ATOM 640 C CA . ASP A 1 83 ? -7.546 -11.158 15.799 1.00 96.94 83 ASP A CA 1
ATOM 641 C C . ASP A 1 83 ? -8.578 -10.030 15.889 1.00 96.94 83 ASP A C 1
ATOM 643 O O . ASP A 1 83 ? -8.660 -9.319 16.888 1.00 96.94 83 ASP A O 1
ATOM 647 N N . LEU A 1 84 ? -9.424 -9.893 14.862 1.00 96.75 84 LEU A N 1
ATOM 648 C CA . LEU A 1 84 ? -10.504 -8.907 14.859 1.00 96.75 84 LEU A CA 1
ATOM 649 C C . LEU A 1 84 ? -11.522 -9.161 15.973 1.00 96.75 84 LEU A C 1
ATOM 651 O O . LEU A 1 84 ? -12.040 -8.207 16.545 1.00 96.75 84 LEU A O 1
ATOM 655 N N . SER A 1 85 ? -11.807 -10.423 16.293 1.00 94.75 85 SER A N 1
ATOM 656 C CA . SER A 1 85 ? -12.714 -10.759 17.394 1.00 94.75 85 SER A CA 1
ATOM 657 C C . SER A 1 85 ? -12.104 -10.370 18.743 1.00 94.75 85 SER A C 1
ATOM 659 O O . SER A 1 85 ? -12.801 -9.769 19.552 1.00 94.75 85 SER A O 1
ATOM 661 N N . THR A 1 86 ? -10.802 -10.610 18.939 1.00 95.75 86 THR A N 1
ATOM 662 C CA . THR A 1 86 ? -10.058 -10.186 20.137 1.00 95.75 86 THR A CA 1
ATOM 663 C C . THR A 1 86 ? -10.002 -8.663 20.280 1.00 95.75 86 THR A C 1
ATOM 665 O O . THR A 1 86 ? -10.185 -8.133 21.372 1.00 95.75 86 THR A O 1
ATOM 668 N N . LEU A 1 87 ? -9.778 -7.923 19.188 1.00 95.69 87 LEU A N 1
ATOM 669 C CA . LEU A 1 87 ? -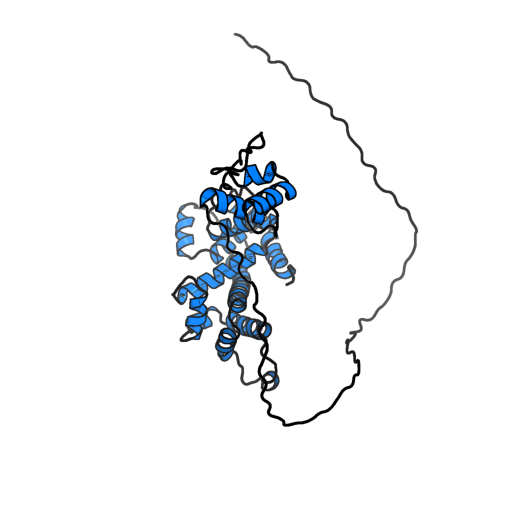9.781 -6.453 19.219 1.00 95.69 87 LEU A CA 1
ATOM 670 C C . LEU A 1 87 ? -11.175 -5.871 19.488 1.00 95.69 87 LEU A C 1
ATOM 672 O O . LEU A 1 87 ? -11.291 -4.814 20.101 1.00 95.69 87 LEU A O 1
ATOM 676 N N . TYR A 1 88 ? -12.230 -6.548 19.035 1.00 94.50 88 TYR A N 1
ATOM 677 C CA . TYR A 1 88 ? -13.608 -6.098 19.214 1.00 94.50 88 TYR A CA 1
ATOM 678 C C . TYR A 1 88 ? -14.088 -6.144 20.672 1.00 94.50 88 TYR A C 1
ATOM 680 O O . TYR A 1 88 ? -15.033 -5.438 21.008 1.00 94.50 88 TYR A O 1
ATOM 688 N N . GLU A 1 89 ? -13.439 -6.917 21.545 1.00 93.00 89 GLU A N 1
ATOM 689 C CA . GLU A 1 89 ? -13.789 -7.003 22.971 1.00 93.00 89 GLU A CA 1
ATOM 690 C C . GLU A 1 89 ? -13.783 -5.637 23.680 1.00 93.00 89 GLU A C 1
ATOM 692 O O . GLU A 1 89 ? -14.578 -5.440 24.591 1.00 93.00 89 GLU A O 1
ATOM 697 N N . ASP A 1 90 ? -12.957 -4.680 23.232 1.00 91.62 90 ASP A N 1
ATOM 698 C CA . ASP A 1 90 ? -12.922 -3.311 23.789 1.00 91.62 90 ASP A CA 1
ATOM 699 C C . ASP A 1 90 ? -14.122 -2.444 23.387 1.00 91.62 90 ASP A C 1
ATOM 701 O O . ASP A 1 90 ? -14.352 -1.398 23.982 1.00 91.62 90 ASP A O 1
ATOM 705 N N . PHE A 1 91 ? -14.861 -2.854 22.356 1.00 90.75 91 PHE A N 1
ATOM 706 C CA . PHE A 1 91 ? -15.946 -2.083 21.739 1.00 90.75 91 PHE A CA 1
ATOM 707 C C . PHE A 1 91 ? -17.295 -2.799 21.843 1.00 90.75 91 PHE A C 1
ATOM 709 O O . PHE A 1 91 ? -18.249 -2.462 21.136 1.00 90.75 91 PHE A O 1
ATOM 716 N N . ASN A 1 92 ? -17.359 -3.855 22.652 1.00 83.31 92 ASN A N 1
ATOM 717 C CA . ASN A 1 92 ? -18.568 -4.629 22.854 1.00 83.31 92 ASN A CA 1
ATOM 718 C C . ASN A 1 92 ? -19.398 -3.960 23.953 1.00 83.31 92 ASN A C 1
ATOM 720 O O . ASN A 1 92 ? -19.350 -4.374 25.108 1.00 83.31 92 ASN A O 1
ATOM 724 N N . ASP A 1 93 ? -20.131 -2.910 23.583 1.00 75.06 93 ASP A N 1
ATOM 725 C CA . ASP A 1 93 ? -21.056 -2.241 24.494 1.00 75.06 93 ASP A CA 1
ATOM 726 C C . ASP A 1 93 ? -22.123 -3.241 24.969 1.00 75.06 93 ASP A C 1
ATOM 728 O O . ASP A 1 93 ? -22.808 -3.879 24.159 1.00 75.06 93 ASP A O 1
ATOM 732 N N . GLU A 1 94 ? -22.279 -3.370 26.290 1.00 66.31 94 GLU A N 1
ATOM 733 C CA . GLU A 1 94 ? -23.265 -4.259 26.924 1.00 66.31 94 GLU A CA 1
ATOM 734 C C . GLU A 1 94 ? -24.712 -3.963 26.473 1.00 66.31 94 GLU A C 1
ATOM 736 O O . GLU A 1 94 ? -25.582 -4.829 26.559 1.00 66.31 94 GLU A O 1
ATOM 741 N N . GLU A 1 95 ? -24.969 -2.773 25.920 1.00 55.19 95 GLU A N 1
ATOM 742 C CA . GLU A 1 95 ? -26.301 -2.272 25.562 1.00 55.19 95 GLU A CA 1
ATOM 743 C C . GLU A 1 95 ? -26.937 -2.900 24.309 1.00 55.19 95 GLU A C 1
ATOM 745 O O . GLU A 1 95 ? -28.120 -2.680 24.045 1.00 55.19 95 GLU A O 1
ATOM 750 N N . SER A 1 96 ? -26.220 -3.719 23.535 1.00 60.81 96 SER A N 1
ATOM 751 C CA . SER A 1 96 ? -26.789 -4.354 22.336 1.00 60.81 96 SER A CA 1
ATOM 752 C C . SER A 1 96 ? -27.019 -5.856 22.510 1.00 60.81 96 SER A C 1
ATOM 754 O O . SER A 1 96 ? -26.538 -6.680 21.735 1.00 60.81 96 SER A O 1
ATOM 756 N N . GLU A 1 97 ? -27.844 -6.253 23.484 1.00 60.91 97 GLU A N 1
ATOM 757 C CA . GLU A 1 97 ? -28.324 -7.647 23.569 1.00 60.91 97 GLU A CA 1
ATOM 758 C C . GLU A 1 97 ? -28.944 -8.138 22.247 1.00 60.91 97 GLU A C 1
ATOM 760 O O . GLU A 1 97 ? -28.840 -9.311 21.909 1.00 60.91 97 GLU A O 1
ATOM 765 N N . LYS A 1 98 ? -29.477 -7.214 21.435 1.00 65.62 98 LYS A N 1
ATOM 766 C CA . LYS A 1 98 ? -30.013 -7.468 20.088 1.00 65.62 98 LYS A CA 1
ATOM 767 C C . LYS A 1 98 ? -28.952 -7.729 19.001 1.00 65.62 98 LYS A C 1
ATOM 769 O O . LYS A 1 98 ? -29.315 -8.115 17.892 1.00 65.62 98 LYS A O 1
ATOM 774 N N . GLU A 1 99 ? -27.661 -7.496 19.259 1.00 66.12 99 GLU A N 1
ATOM 775 C CA . GLU A 1 99 ? -26.562 -7.806 18.323 1.00 66.12 99 GLU A CA 1
ATOM 776 C C . GLU A 1 99 ? -25.824 -9.113 18.661 1.00 66.12 99 GLU A C 1
ATOM 778 O O . GLU A 1 99 ? -25.037 -9.575 17.831 1.00 66.12 99 GLU A O 1
ATOM 783 N N . LYS A 1 100 ? -26.109 -9.757 19.806 1.00 63.16 100 LYS A N 1
ATOM 784 C CA . LYS A 1 100 ? -25.455 -11.017 20.219 1.00 63.16 100 LYS A CA 1
ATOM 785 C C . LYS A 1 100 ? -25.669 -12.161 19.212 1.00 63.16 100 LYS A C 1
ATOM 787 O O . LYS A 1 100 ? -24.764 -12.973 19.032 1.00 63.16 100 LYS A O 1
ATOM 792 N N . ASP A 1 101 ? -26.790 -12.152 18.487 1.00 60.03 101 ASP A N 1
ATOM 793 C CA . ASP A 1 101 ? -27.156 -13.211 17.532 1.00 60.03 101 ASP A CA 1
ATOM 794 C C . ASP A 1 101 ? -26.706 -12.945 16.085 1.00 60.03 101 ASP A C 1
ATOM 796 O O . ASP A 1 101 ? -26.791 -13.822 15.218 1.00 60.03 101 ASP A O 1
ATOM 800 N N . LYS A 1 102 ? -26.190 -11.747 15.775 1.00 69.69 102 LYS A N 1
ATOM 801 C CA . LYS A 1 102 ? -25.708 -11.455 14.420 1.00 69.69 102 LYS A CA 1
ATOM 802 C C . LYS A 1 102 ? -24.329 -12.074 14.232 1.00 69.69 102 LYS A C 1
ATOM 804 O O . LYS A 1 102 ? -23.371 -11.709 14.910 1.00 69.69 102 LYS A O 1
ATOM 809 N N . LYS A 1 103 ? -24.202 -12.973 13.246 1.00 76.25 103 LYS A N 1
ATOM 810 C CA . LYS A 1 103 ? -22.902 -13.500 12.797 1.00 76.25 103 LYS A CA 1
ATOM 811 C C . LYS A 1 103 ? -21.940 -12.329 12.577 1.00 76.25 103 LYS A C 1
ATOM 813 O O . LYS A 1 103 ? -22.131 -11.526 11.661 1.00 76.25 103 LYS A O 1
ATOM 818 N N . LYS A 1 104 ? -20.905 -12.245 13.418 1.00 84.69 104 LYS A N 1
ATOM 819 C CA . LYS A 1 104 ? -19.884 -11.188 13.413 1.00 84.69 104 LYS A CA 1
ATOM 820 C C . LYS A 1 104 ? -18.992 -11.307 12.177 1.00 84.69 104 LYS A C 1
ATOM 822 O O . LYS A 1 104 ? -17.846 -11.728 12.259 1.00 84.69 104 LYS A O 1
ATOM 827 N N . ASN A 1 105 ? -19.521 -10.981 11.002 1.00 92.56 105 ASN A N 1
ATOM 828 C CA . ASN A 1 105 ? -18.762 -11.013 9.756 1.00 92.56 105 ASN A CA 1
ATOM 829 C C . ASN A 1 105 ? -17.562 -10.047 9.844 1.00 92.56 105 ASN A C 1
ATOM 831 O O . ASN A 1 105 ? -17.670 -8.972 10.438 1.00 92.56 105 ASN A O 1
ATOM 835 N N . LYS A 1 106 ? -16.438 -10.392 9.206 1.00 95.19 106 LYS A N 1
ATOM 836 C CA . LYS A 1 106 ? -15.215 -9.581 9.128 1.00 95.19 106 LYS A CA 1
ATOM 837 C C . LYS A 1 106 ? -15.503 -8.111 8.814 1.00 95.19 106 LYS A C 1
ATOM 839 O O . LYS A 1 106 ? -14.979 -7.219 9.470 1.00 95.19 106 LYS A O 1
ATOM 844 N N . VAL A 1 107 ? -16.385 -7.850 7.846 1.00 95.25 107 VAL A N 1
ATOM 845 C CA . VAL A 1 107 ? -16.761 -6.485 7.427 1.00 95.25 107 VAL A CA 1
ATOM 846 C C . VAL A 1 107 ? -17.411 -5.687 8.565 1.00 95.25 107 VAL A C 1
ATOM 848 O O . VAL A 1 107 ? -17.136 -4.495 8.714 1.00 95.25 107 VAL A O 1
ATOM 851 N N . PHE A 1 108 ? -18.255 -6.333 9.376 1.00 93.50 108 PHE A N 1
ATOM 852 C CA . PHE A 1 108 ? -18.891 -5.713 10.540 1.00 93.50 108 PHE A CA 1
ATOM 853 C C . PHE A 1 108 ? -17.850 -5.372 11.610 1.00 93.50 108 PHE A C 1
ATOM 855 O O . PHE A 1 108 ? -17.797 -4.223 12.051 1.00 93.50 108 PHE A O 1
ATOM 862 N N . LEU A 1 109 ? -16.980 -6.332 11.951 1.00 95.12 109 LEU A N 1
ATOM 863 C CA . LEU A 1 109 ? -15.911 -6.144 12.937 1.00 95.12 109 LEU A CA 1
ATOM 864 C C . LEU A 1 109 ? -14.982 -4.995 12.536 1.00 95.12 109 LEU A C 1
ATOM 866 O O . LEU A 1 109 ? -14.812 -4.051 13.302 1.00 95.12 109 LEU A O 1
ATOM 870 N N . VAL A 1 110 ? -14.464 -5.012 11.302 1.00 96.88 110 VAL A N 1
ATOM 871 C CA . VAL A 1 110 ? -13.600 -3.943 10.776 1.00 96.88 110 VAL A CA 1
ATOM 872 C C . VAL A 1 110 ? -14.283 -2.584 10.906 1.00 96.88 110 VAL A C 1
ATOM 874 O O . VAL A 1 110 ? -13.660 -1.631 11.368 1.00 96.88 110 VAL A O 1
ATOM 877 N N . ARG A 1 111 ? -15.564 -2.472 10.529 1.00 95.69 111 ARG A N 1
ATOM 878 C CA . ARG A 1 111 ? -16.303 -1.204 10.601 1.00 95.69 111 ARG A CA 1
ATOM 879 C C . ARG A 1 111 ? -16.444 -0.704 12.040 1.00 95.69 111 ARG A C 1
ATOM 881 O O . ARG A 1 111 ? -16.181 0.473 12.270 1.00 95.69 111 ARG A O 1
ATOM 888 N N . LYS A 1 112 ? -16.860 -1.566 12.972 1.00 94.50 112 LYS A N 1
ATOM 889 C CA . LYS A 1 112 ? -17.075 -1.201 14.381 1.00 94.50 112 LYS A CA 1
ATOM 890 C C . LYS A 1 112 ? -15.768 -0.830 15.076 1.00 94.50 112 LYS A C 1
ATOM 892 O O . LYS A 1 112 ? -15.680 0.261 15.626 1.00 94.50 112 LYS A O 1
ATOM 897 N N . ILE A 1 113 ? -14.739 -1.668 14.943 1.00 96.12 113 ILE A N 1
ATOM 898 C CA . ILE A 1 113 ? -13.407 -1.412 15.509 1.00 96.12 113 ILE A CA 1
ATOM 899 C C . ILE A 1 113 ? -12.817 -0.125 14.914 1.00 96.12 113 ILE A C 1
ATOM 901 O O . ILE A 1 113 ? -12.307 0.710 15.649 1.00 96.12 113 ILE A O 1
ATOM 905 N N . THR A 1 114 ? -12.940 0.097 13.596 1.00 97.25 114 THR A N 1
ATOM 906 C CA . THR A 1 114 ? -12.466 1.349 12.973 1.00 97.25 114 THR A CA 1
ATOM 907 C C . THR A 1 114 ? -13.142 2.567 13.598 1.00 97.25 114 THR A C 1
ATOM 909 O O . THR A 1 114 ? -12.459 3.550 13.873 1.00 97.25 114 THR A O 1
ATOM 912 N N . SER A 1 115 ? -14.465 2.533 13.792 1.00 95.19 115 SER A N 1
ATOM 913 C CA . SER A 1 115 ? -15.193 3.642 14.417 1.00 95.19 115 SER A CA 1
ATOM 914 C C . SER A 1 115 ? -14.693 3.908 15.835 1.00 95.19 115 SER A C 1
ATOM 916 O O . SER A 1 115 ? -14.262 5.027 16.092 1.00 95.19 115 SER A O 1
ATOM 918 N N . GLY A 1 116 ? -14.647 2.881 16.689 1.00 95.38 116 GLY A N 1
ATOM 919 C CA . GLY A 1 116 ? -14.221 3.038 18.080 1.00 95.38 116 GLY A CA 1
ATOM 920 C C . GLY A 1 116 ? -12.770 3.507 18.221 1.00 95.38 116 GLY A C 1
ATOM 921 O O . GLY A 1 116 ? -12.495 4.440 18.966 1.00 95.38 116 GLY A O 1
ATOM 922 N N . ILE A 1 117 ? -11.838 2.959 17.429 1.00 96.44 117 ILE A N 1
ATOM 923 C CA . ILE A 1 117 ? -10.443 3.436 17.419 1.00 96.44 117 ILE A CA 1
ATOM 924 C C . ILE A 1 117 ? -10.355 4.883 16.914 1.00 96.44 117 ILE A C 1
ATOM 926 O O . ILE A 1 117 ? -9.515 5.641 17.374 1.00 96.44 117 ILE A O 1
ATOM 930 N N . THR A 1 118 ? -11.179 5.298 15.947 1.00 95.06 118 THR A N 1
ATOM 931 C CA . THR A 1 118 ? -11.078 6.660 15.388 1.00 95.06 118 THR A CA 1
ATOM 932 C C . THR A 1 118 ? -11.557 7.733 16.374 1.00 95.06 118 THR A C 1
ATOM 934 O O . THR A 1 118 ? -11.097 8.869 16.277 1.00 95.06 118 THR A O 1
ATOM 937 N N . GLU A 1 119 ? -12.459 7.395 17.300 1.00 95.06 119 GLU A N 1
ATOM 938 C CA . GLU A 1 119 ? -12.982 8.321 18.315 1.00 95.06 119 GLU A CA 1
ATOM 939 C C . GLU A 1 119 ? -11.905 8.754 19.319 1.00 95.06 119 GLU A C 1
ATOM 941 O O . GLU A 1 119 ? -11.785 9.947 19.594 1.00 95.06 119 GLU A O 1
ATOM 946 N N . ASP A 1 120 ? -11.067 7.820 19.778 1.00 95.88 120 AS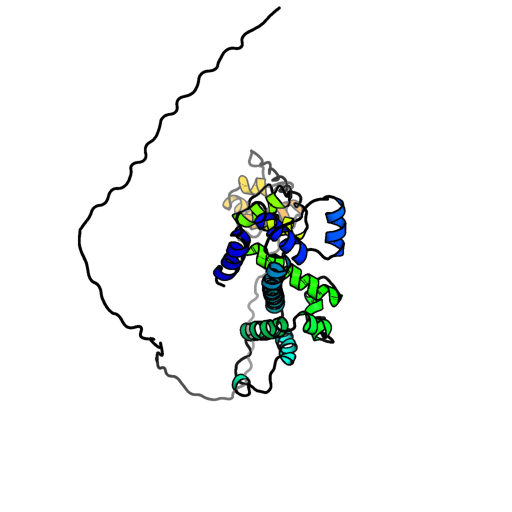P A N 1
ATOM 947 C CA . ASP A 1 120 ? -9.899 8.095 20.625 1.00 95.88 120 ASP A CA 1
ATOM 948 C C . ASP A 1 120 ? -8.645 7.400 20.080 1.00 95.88 120 ASP A C 1
ATOM 950 O O . ASP A 1 120 ? -8.111 6.447 20.648 1.00 95.88 120 ASP A O 1
ATOM 954 N N . PHE A 1 121 ? -8.178 7.869 18.923 1.00 94.56 121 PHE A N 1
ATOM 955 C CA . PHE A 1 121 ? -7.074 7.221 18.216 1.00 94.56 121 PHE A CA 1
ATOM 956 C C . PHE A 1 121 ? -5.786 7.186 19.043 1.00 94.56 121 PHE A C 1
ATOM 958 O O . PHE A 1 121 ? -5.165 6.135 19.182 1.00 94.56 121 PHE A O 1
ATOM 965 N N . ASP A 1 122 ? -5.359 8.331 19.579 1.00 93.56 122 ASP A N 1
ATOM 966 C CA . ASP A 1 122 ? -4.082 8.412 20.288 1.00 93.56 122 ASP A CA 1
ATOM 967 C C . ASP A 1 122 ? -4.168 7.708 21.655 1.00 93.56 122 ASP A C 1
ATOM 969 O O . ASP A 1 122 ? -3.230 7.004 22.045 1.00 93.56 122 ASP A O 1
ATOM 973 N N . GLY A 1 123 ? -5.304 7.820 22.356 1.00 95.19 123 GLY A N 1
ATOM 974 C CA . GLY A 1 123 ? -5.537 7.124 23.620 1.00 95.19 123 GLY A CA 1
ATOM 975 C C . GLY A 1 123 ? -5.627 5.607 23.462 1.00 95.19 123 GLY A C 1
ATOM 976 O O . GLY A 1 123 ? -4.998 4.887 24.243 1.00 95.19 123 GLY A O 1
ATOM 977 N N . TYR A 1 124 ? -6.289 5.100 22.415 1.00 95.69 124 TYR A N 1
ATOM 978 C CA . TYR A 1 124 ? -6.376 3.662 22.137 1.00 95.69 124 TYR A CA 1
ATOM 979 C C . TYR A 1 124 ? -4.989 3.020 22.007 1.00 95.69 124 TYR A C 1
ATOM 981 O O . TYR A 1 124 ? -4.672 2.062 22.714 1.00 95.69 124 TYR A O 1
ATOM 989 N N . PHE A 1 125 ? -4.118 3.580 21.160 1.00 94.19 125 PHE A N 1
ATOM 990 C CA . PHE A 1 125 ? -2.773 3.032 20.946 1.00 94.19 125 PHE A CA 1
ATOM 991 C C . PHE A 1 125 ? -1.834 3.247 22.140 1.00 94.19 125 PHE A C 1
ATOM 993 O O . PHE A 1 125 ? -0.959 2.416 22.383 1.00 94.19 125 PHE A O 1
ATOM 1000 N N . THR A 1 126 ? -2.032 4.310 22.925 1.00 93.56 126 THR A N 1
ATOM 1001 C CA . THR A 1 126 ? -1.259 4.548 24.157 1.00 93.56 126 THR A CA 1
ATOM 1002 C C . THR A 1 126 ? -1.598 3.523 25.245 1.00 93.56 126 THR A C 1
ATOM 1004 O O . THR A 1 126 ? -0.725 3.098 26.005 1.00 93.56 126 THR A O 1
ATOM 1007 N N . ASN A 1 127 ? -2.856 3.083 25.297 1.00 94.38 127 ASN A N 1
ATOM 1008 C CA . ASN A 1 127 ? -3.349 2.111 26.272 1.00 94.38 127 ASN A CA 1
ATOM 1009 C C . ASN A 1 127 ? -3.244 0.652 25.796 1.00 94.38 127 ASN A C 1
ATOM 1011 O O . ASN A 1 127 ? -3.521 -0.266 26.572 1.00 94.38 127 ASN A O 1
ATOM 1015 N N . LEU A 1 128 ? -2.807 0.427 24.555 1.00 93.94 128 LEU A N 1
ATOM 1016 C CA . LEU A 1 128 ? -2.729 -0.889 23.931 1.00 93.94 128 LEU A CA 1
ATOM 1017 C C . LEU A 1 128 ? -1.689 -1.786 24.625 1.00 93.94 128 LEU A C 1
ATOM 1019 O O . LEU A 1 128 ? -0.500 -1.465 24.694 1.00 93.94 128 LEU A O 1
ATOM 1023 N N . LYS A 1 129 ? -2.130 -2.941 25.137 1.00 95.12 129 LYS A N 1
ATOM 1024 C CA . LYS A 1 129 ? -1.303 -3.889 25.908 1.00 95.12 129 LYS A CA 1
ATOM 1025 C C . LYS A 1 129 ? -1.621 -5.344 25.546 1.00 95.12 129 LYS A C 1
ATOM 1027 O O . LYS A 1 129 ? -2.616 -5.633 24.886 1.00 95.12 129 LYS A O 1
ATOM 1032 N N . GLY A 1 130 ? -0.768 -6.264 26.000 1.00 95.19 130 GLY A N 1
ATOM 1033 C CA . GLY A 1 130 ? -1.013 -7.708 25.919 1.00 95.19 130 GLY A CA 1
ATOM 1034 C C . GLY A 1 130 ? -1.128 -8.229 24.485 1.00 95.19 130 GLY A C 1
ATOM 1035 O O . GLY A 1 130 ? -0.342 -7.852 23.615 1.00 95.19 130 GLY A O 1
ATOM 1036 N N . ASP A 1 131 ? -2.101 -9.106 24.245 1.00 96.00 131 ASP A N 1
ATOM 1037 C CA . ASP A 1 131 ? -2.279 -9.758 22.943 1.00 96.00 131 ASP A CA 1
ATOM 1038 C C . ASP A 1 131 ? -2.743 -8.788 21.853 1.00 96.00 1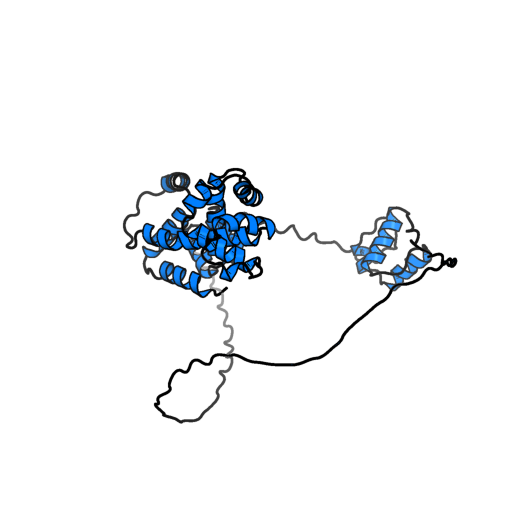31 ASP A C 1
ATOM 1040 O O . ASP A 1 131 ? -2.310 -8.898 20.709 1.00 96.00 131 ASP A O 1
ATOM 1044 N N . LYS A 1 132 ? -3.496 -7.747 22.219 1.00 95.06 132 LYS A N 1
ATOM 1045 C CA . LYS A 1 132 ? -3.924 -6.687 21.294 1.00 95.06 132 LYS A CA 1
ATOM 1046 C C . LYS A 1 132 ? -2.735 -5.919 20.725 1.00 95.06 132 LYS A C 1
ATOM 1048 O O . LYS A 1 132 ? -2.669 -5.672 19.525 1.00 95.06 132 LYS A O 1
ATOM 1053 N N . LEU A 1 133 ? -1.744 -5.615 21.565 1.00 95.00 133 LEU A N 1
ATOM 1054 C CA . LEU A 1 133 ? -0.497 -5.005 21.102 1.00 95.00 133 LEU A CA 1
ATOM 1055 C C . LEU A 1 133 ? 0.264 -5.939 20.152 1.00 95.00 133 LEU A C 1
ATOM 1057 O O . LEU A 1 133 ? 0.749 -5.487 19.119 1.00 95.00 133 LEU A O 1
ATOM 1061 N N . LYS A 1 134 ? 0.337 -7.241 20.463 1.00 95.06 134 LYS A N 1
ATOM 1062 C CA . LYS A 1 134 ? 1.002 -8.223 19.590 1.00 95.06 134 LYS A CA 1
ATOM 1063 C C . LYS A 1 134 ? 0.347 -8.299 18.210 1.00 95.06 134 LYS A C 1
ATOM 1065 O O . LYS A 1 134 ? 1.076 -8.359 17.227 1.00 95.06 134 LYS A O 1
ATOM 1070 N N . ILE A 1 135 ? -0.986 -8.252 18.139 1.00 95.00 135 ILE A N 1
ATOM 1071 C CA . ILE A 1 135 ? -1.738 -8.255 16.873 1.00 95.00 135 ILE A CA 1
ATOM 1072 C C . ILE A 1 135 ? -1.279 -7.101 15.970 1.00 95.00 135 ILE A C 1
ATOM 1074 O O . ILE A 1 135 ? -0.943 -7.319 14.808 1.00 95.00 135 ILE A O 1
ATOM 1078 N N . PHE A 1 136 ? -1.198 -5.876 16.498 1.00 92.00 136 PHE A N 1
ATOM 1079 C CA . PHE A 1 136 ? -0.724 -4.736 15.707 1.00 92.00 136 PHE A CA 1
ATOM 1080 C C . PHE A 1 136 ? 0.770 -4.836 15.370 1.00 92.00 136 PHE A C 1
ATOM 1082 O O . PHE A 1 136 ? 1.146 -4.580 14.228 1.00 92.00 136 PHE A O 1
ATOM 1089 N N . LEU A 1 137 ? 1.610 -5.278 16.315 1.00 91.00 137 LEU A N 1
ATOM 1090 C CA . LEU A 1 137 ? 3.055 -5.436 16.096 1.00 91.00 137 LEU A CA 1
ATOM 1091 C C . LEU A 1 137 ? 3.411 -6.478 15.024 1.00 91.00 137 LEU A C 1
ATOM 1093 O O . LEU A 1 137 ? 4.471 -6.379 14.410 1.00 91.00 137 LEU A O 1
ATOM 1097 N N . GLN A 1 138 ? 2.551 -7.472 14.788 1.00 91.25 138 GLN A N 1
ATOM 1098 C CA . GLN A 1 138 ? 2.735 -8.459 13.717 1.00 91.25 138 GLN A CA 1
ATOM 1099 C C . GLN A 1 138 ? 2.535 -7.868 12.317 1.00 91.25 138 GLN A C 1
ATOM 1101 O O . GLN A 1 138 ? 3.091 -8.387 11.351 1.00 91.25 138 GLN A O 1
ATOM 1106 N N . LEU A 1 139 ? 1.747 -6.798 12.206 1.00 85.69 139 LEU A N 1
ATOM 1107 C CA . LEU A 1 139 ? 1.461 -6.126 10.939 1.00 85.69 139 LEU A CA 1
ATOM 1108 C C . LEU A 1 139 ? 2.368 -4.927 10.682 1.00 85.69 139 LEU A C 1
ATOM 1110 O O . LEU A 1 139 ? 2.469 -4.475 9.544 1.00 85.69 139 LEU A O 1
ATOM 1114 N N . THR A 1 140 ? 3.008 -4.399 11.722 1.00 83.81 140 THR A N 1
ATOM 1115 C CA . THR A 1 140 ? 3.941 -3.286 11.593 1.00 83.81 140 THR A CA 1
ATOM 1116 C C . THR A 1 140 ? 5.366 -3.780 11.398 1.00 83.81 140 THR A C 1
ATOM 1118 O O . THR A 1 140 ? 5.824 -4.701 12.075 1.00 83.81 140 THR A O 1
ATOM 1121 N N . ALA A 1 141 ? 6.130 -3.114 10.533 1.00 75.56 141 ALA A N 1
ATOM 1122 C CA . ALA A 1 141 ? 7.572 -3.362 10.447 1.00 75.56 141 ALA A CA 1
ATOM 1123 C C . ALA A 1 141 ? 8.285 -2.980 11.760 1.00 75.56 141 ALA A C 1
ATOM 1125 O O . ALA A 1 141 ? 9.346 -3.510 12.104 1.00 75.56 141 ALA A O 1
ATOM 1126 N N . SER A 1 142 ? 7.691 -2.047 12.504 1.00 71.50 142 SER A N 1
ATOM 1127 C CA . SER A 1 142 ? 8.206 -1.545 13.767 1.00 71.50 142 SER A CA 1
ATOM 1128 C C . SER A 1 142 ? 7.777 -2.419 14.949 1.00 71.50 142 SER A C 1
ATOM 1130 O O . SER A 1 142 ? 6.605 -2.483 15.284 1.00 71.50 142 SER A O 1
ATOM 1132 N N . GLN A 1 143 ? 8.729 -3.013 15.672 1.00 77.94 143 GLN A N 1
ATOM 1133 C CA . GLN A 1 143 ? 8.464 -3.769 16.913 1.00 77.94 143 GLN A CA 1
ATOM 1134 C C . GLN A 1 143 ? 8.205 -2.863 18.144 1.00 77.94 143 GLN A C 1
ATOM 1136 O O . GLN A 1 143 ? 8.432 -3.265 19.283 1.00 77.94 143 GLN A O 1
ATOM 1141 N N . LEU A 1 144 ? 7.800 -1.603 17.938 1.00 74.19 144 LEU A N 1
ATOM 1142 C CA . LEU A 1 144 ? 7.673 -0.591 18.993 1.00 74.19 144 LEU A CA 1
ATOM 1143 C C . LEU A 1 144 ? 6.295 0.071 18.949 1.00 74.19 144 LEU A C 1
ATOM 1145 O O . LEU A 1 144 ? 5.932 0.654 17.933 1.00 74.19 144 LEU A O 1
ATOM 1149 N N . SER A 1 145 ? 5.594 0.074 20.088 1.00 76.19 145 SER A N 1
ATOM 1150 C CA . SER A 1 145 ? 4.260 0.679 20.242 1.00 76.19 145 SER A CA 1
ATOM 1151 C C . SER A 1 145 ? 4.130 2.122 19.710 1.00 76.19 145 SER A C 1
ATOM 1153 O O . SER A 1 145 ? 3.266 2.353 18.866 1.00 76.19 145 SER A O 1
ATOM 1155 N N . PRO A 1 146 ? 5.003 3.094 20.065 1.00 78.19 146 PRO A N 1
ATOM 1156 C CA . PRO A 1 146 ? 4.851 4.471 19.573 1.00 78.19 146 PRO A CA 1
ATOM 1157 C C . PRO A 1 146 ? 4.994 4.597 18.049 1.00 78.19 146 PRO A C 1
ATOM 1159 O O . PRO A 1 146 ? 4.454 5.524 17.454 1.00 78.19 146 PRO A O 1
ATOM 1162 N N . LYS A 1 147 ? 5.673 3.645 17.398 1.00 83.12 147 LYS A N 1
ATOM 1163 C CA . LYS A 1 147 ? 5.817 3.630 15.939 1.00 83.12 147 LYS A CA 1
ATOM 1164 C C . LYS A 1 147 ? 4.576 3.097 15.223 1.00 83.12 147 LYS A C 1
ATOM 1166 O O . LYS A 1 147 ? 4.426 3.363 14.038 1.00 83.12 147 LYS A O 1
ATOM 1171 N N . ILE A 1 148 ? 3.675 2.397 15.920 1.00 88.75 148 ILE A N 1
ATOM 1172 C CA . ILE A 1 148 ? 2.419 1.896 15.339 1.00 88.75 148 ILE A CA 1
ATOM 1173 C C . ILE A 1 148 ? 1.558 3.071 14.866 1.00 88.75 148 ILE A C 1
ATOM 1175 O O . ILE A 1 148 ? 1.062 3.058 13.743 1.00 88.75 148 ILE A O 1
ATOM 1179 N N . ILE A 1 149 ? 1.429 4.113 15.693 1.00 90.62 149 ILE A N 1
ATOM 1180 C CA . ILE A 1 149 ? 0.677 5.332 15.356 1.00 90.62 149 ILE A CA 1
ATOM 1181 C C . ILE A 1 149 ? 1.242 5.987 14.092 1.00 90.62 149 ILE A C 1
ATOM 1183 O O . ILE A 1 149 ? 0.484 6.328 13.179 1.00 90.62 149 ILE A O 1
ATOM 1187 N N . GLU A 1 150 ? 2.566 6.151 14.034 1.00 86.81 150 GLU A N 1
ATOM 1188 C CA . GLU A 1 150 ? 3.253 6.750 12.888 1.00 86.81 150 GLU A CA 1
ATOM 1189 C C . GLU A 1 150 ? 3.034 5.920 11.618 1.00 86.81 150 GLU A C 1
ATOM 1191 O O . GLU A 1 150 ? 2.686 6.472 10.576 1.00 86.81 150 GLU A O 1
ATOM 1196 N N . GLU A 1 151 ? 3.168 4.596 11.708 1.00 87.75 151 GLU A N 1
ATOM 1197 C CA . GLU A 1 151 ? 3.032 3.678 10.575 1.00 87.75 151 GLU A CA 1
ATOM 1198 C C . GLU A 1 151 ? 1.590 3.627 10.048 1.00 87.75 151 GLU A C 1
ATOM 1200 O O . GLU A 1 151 ? 1.363 3.783 8.848 1.00 87.75 151 GLU A O 1
ATOM 1205 N N . ILE A 1 152 ? 0.597 3.521 10.938 1.00 91.69 152 ILE A N 1
ATOM 1206 C CA . ILE A 1 152 ? -0.828 3.562 10.576 1.00 91.69 152 ILE A CA 1
ATOM 1207 C C . ILE A 1 152 ? -1.179 4.897 9.918 1.00 91.69 152 ILE A C 1
ATOM 1209 O O . ILE A 1 152 ? -1.888 4.928 8.908 1.00 91.69 152 ILE A O 1
ATOM 1213 N N . THR A 1 153 ? -0.676 6.005 10.467 1.00 91.69 153 THR A N 1
ATOM 1214 C CA . THR A 1 153 ? -0.900 7.336 9.894 1.00 91.69 153 THR A CA 1
ATOM 1215 C C . THR A 1 153 ? -0.265 7.429 8.510 1.00 91.69 153 THR A C 1
ATOM 1217 O O . THR A 1 153 ? -0.930 7.862 7.570 1.00 91.69 153 THR A O 1
ATOM 1220 N N . LEU A 1 154 ? 0.974 6.957 8.347 1.00 87.44 154 LEU A N 1
ATOM 1221 C CA . LEU A 1 154 ? 1.687 6.955 7.071 1.00 87.44 154 LEU A CA 1
ATOM 1222 C C . LEU A 1 154 ? 0.953 6.131 6.006 1.00 87.44 154 LEU A C 1
ATOM 1224 O O . LEU A 1 154 ? 0.750 6.623 4.896 1.00 87.44 154 LEU A O 1
ATOM 1228 N N . VAL A 1 155 ? 0.483 4.930 6.353 1.00 90.44 155 VAL A N 1
ATOM 1229 C CA . VAL A 1 155 ? -0.340 4.085 5.471 1.00 90.44 155 VAL A CA 1
ATOM 1230 C C . VAL A 1 155 ? -1.647 4.789 5.105 1.00 90.44 155 VAL A C 1
ATOM 1232 O O . VAL A 1 155 ? -2.062 4.786 3.945 1.00 90.44 155 VAL A O 1
ATOM 1235 N N . GLY A 1 156 ? -2.285 5.463 6.063 1.00 94.12 156 GLY A N 1
ATOM 1236 C CA . GLY A 1 156 ? -3.462 6.288 5.805 1.00 94.12 156 GLY A CA 1
ATOM 1237 C C . GLY A 1 156 ? -3.191 7.412 4.799 1.00 94.12 156 GLY A C 1
ATOM 1238 O O . GLY A 1 156 ? -4.002 7.639 3.895 1.00 94.12 156 GLY A O 1
ATOM 1239 N N . VAL A 1 157 ? -2.045 8.096 4.916 1.00 90.44 157 VAL A N 1
ATOM 1240 C CA . VAL A 1 157 ? -1.637 9.149 3.974 1.00 90.44 157 VAL A CA 1
ATOM 1241 C C . VAL A 1 157 ? -1.350 8.549 2.605 1.00 90.44 157 VAL A C 1
ATOM 1243 O O . VAL A 1 157 ? -1.788 9.101 1.599 1.00 90.44 157 VAL A O 1
ATOM 1246 N N . GLU A 1 158 ? -0.653 7.418 2.547 1.00 90.69 158 GLU A N 1
ATOM 1247 C CA . GLU A 1 158 ? -0.351 6.718 1.304 1.00 90.69 158 GLU A CA 1
ATOM 1248 C C . GLU A 1 158 ? -1.635 6.361 0.543 1.00 90.69 158 GLU A C 1
ATOM 1250 O O . GLU A 1 158 ? -1.793 6.742 -0.619 1.00 90.69 158 GLU A O 1
ATOM 1255 N N . ILE A 1 159 ? -2.604 5.726 1.210 1.00 94.31 159 ILE A N 1
ATOM 1256 C CA . ILE A 1 159 ? -3.899 5.376 0.610 1.00 94.31 159 ILE A CA 1
ATOM 1257 C C . ILE A 1 159 ? -4.673 6.633 0.208 1.00 94.31 159 ILE A C 1
ATOM 1259 O O . ILE A 1 159 ? -5.298 6.669 -0.856 1.00 94.31 159 ILE A O 1
ATOM 1263 N N . PHE A 1 160 ? -4.646 7.684 1.030 1.00 93.50 160 PHE A N 1
ATOM 1264 C CA . PHE A 1 160 ? -5.249 8.963 0.671 1.00 93.50 160 PHE A CA 1
ATOM 1265 C C . PHE A 1 160 ? -4.644 9.512 -0.625 1.00 93.50 160 PHE A C 1
ATOM 1267 O O . PHE A 1 160 ? -5.398 9.830 -1.546 1.00 93.50 160 PHE A O 1
ATOM 1274 N N . LEU A 1 161 ? -3.311 9.558 -0.726 1.00 92.12 161 LEU A N 1
ATOM 1275 C CA . LEU A 1 161 ? -2.580 10.036 -1.898 1.00 92.12 161 LEU A CA 1
ATOM 1276 C C . LEU A 1 161 ? -2.867 9.180 -3.141 1.00 92.12 161 LEU A C 1
ATOM 1278 O O . LEU A 1 161 ? -3.057 9.731 -4.224 1.00 92.12 161 LEU A O 1
ATOM 1282 N N . PHE A 1 162 ? -2.995 7.860 -3.002 1.00 92.94 162 PHE A N 1
ATOM 1283 C CA . PHE A 1 162 ? -3.381 6.977 -4.109 1.00 92.94 162 PHE A CA 1
ATOM 1284 C C . PHE A 1 162 ? -4.793 7.221 -4.642 1.00 92.94 162 PHE A C 1
ATOM 1286 O O . PHE A 1 162 ? -5.059 6.973 -5.818 1.00 92.94 162 PHE A O 1
ATOM 1293 N N . ASN A 1 163 ? -5.691 7.745 -3.810 1.00 88.69 163 ASN A N 1
ATOM 1294 C CA . ASN A 1 163 ? -7.040 8.121 -4.226 1.00 88.69 163 ASN A CA 1
ATOM 1295 C C . ASN A 1 163 ? -7.110 9.520 -4.867 1.00 88.69 163 ASN A C 1
ATOM 1297 O O . ASN A 1 163 ? -8.176 9.942 -5.328 1.00 88.69 163 ASN A O 1
ATOM 1301 N N . VAL A 1 164 ? -5.993 10.252 -4.916 1.00 86.44 164 VAL A N 1
ATOM 1302 C CA . VAL A 1 164 ? -5.900 11.565 -5.561 1.00 86.44 164 VAL A CA 1
ATOM 1303 C C . VAL A 1 164 ? -5.727 11.408 -7.070 1.00 86.44 164 VAL A C 1
ATOM 1305 O O . VAL A 1 164 ? -5.011 10.538 -7.560 1.00 86.44 164 VAL A O 1
ATOM 1308 N N . GLN A 1 165 ? -6.363 12.295 -7.838 1.00 89.38 165 GLN A N 1
ATOM 1309 C CA . GLN A 1 165 ? -6.203 12.318 -9.290 1.00 89.38 165 GLN A CA 1
ATOM 1310 C C . GLN A 1 165 ? -4.740 12.570 -9.681 1.00 89.38 165 GLN A C 1
ATOM 1312 O O . GLN A 1 165 ? -4.078 13.453 -9.133 1.00 89.38 165 GLN A O 1
ATOM 1317 N N . THR A 1 166 ? -4.251 11.859 -10.699 1.00 92.25 166 THR A N 1
ATOM 1318 C CA . THR A 1 166 ? -2.855 11.955 -11.163 1.00 92.25 166 THR A CA 1
ATOM 1319 C C . THR A 1 166 ? -2.449 13.378 -11.555 1.00 92.25 166 THR A C 1
ATOM 1321 O O . THR A 1 166 ? -1.313 13.774 -11.318 1.00 92.25 166 THR A O 1
ATOM 1324 N N . ALA A 1 167 ? -3.372 14.176 -12.106 1.00 86.19 167 ALA A N 1
ATOM 1325 C CA . ALA A 1 167 ? -3.117 15.583 -12.424 1.00 86.19 167 ALA A CA 1
ATOM 1326 C C . ALA A 1 167 ? -2.775 16.404 -11.168 1.00 86.19 167 ALA A C 1
ATOM 1328 O O . ALA A 1 167 ? -1.830 17.191 -11.175 1.00 86.19 167 ALA A O 1
ATOM 1329 N N . THR A 1 168 ? -3.499 16.173 -10.072 1.00 85.75 168 THR A N 1
ATOM 1330 C CA . THR A 1 168 ? -3.246 16.815 -8.779 1.00 85.75 168 THR A CA 1
ATOM 1331 C C . THR A 1 168 ? -1.956 16.297 -8.140 1.00 85.75 168 THR A C 1
ATOM 1333 O O . THR A 1 168 ? -1.177 17.096 -7.634 1.00 85.75 168 THR A O 1
ATOM 1336 N N . LEU A 1 169 ? -1.672 14.991 -8.211 1.00 88.88 169 LEU A N 1
ATOM 1337 C CA . LEU A 1 169 ? -0.404 14.430 -7.718 1.00 88.88 169 LEU A CA 1
ATOM 1338 C C . LEU A 1 169 ? 0.810 15.008 -8.452 1.00 88.88 169 LEU A C 1
ATOM 1340 O O . LEU A 1 169 ? 1.796 15.385 -7.818 1.00 88.88 169 LEU A O 1
ATOM 1344 N N . LYS A 1 170 ? 0.722 15.131 -9.781 1.00 91.56 170 LYS A N 1
ATOM 1345 C CA . LYS A 1 170 ? 1.759 15.754 -10.606 1.00 91.56 170 LYS A CA 1
ATOM 1346 C C . LYS A 1 170 ? 1.988 17.204 -10.189 1.00 91.56 170 LYS A C 1
ATOM 1348 O O . LYS A 1 170 ? 3.127 17.603 -9.975 1.00 91.56 170 LYS A O 1
ATOM 1353 N N . TYR A 1 171 ? 0.904 17.954 -10.009 1.00 84.38 171 TYR A N 1
ATOM 1354 C CA . TYR A 1 171 ? 0.964 19.325 -9.519 1.00 84.38 171 TYR A CA 1
ATOM 1355 C C . TYR A 1 171 ? 1.656 19.429 -8.150 1.00 84.38 171 TYR A C 1
ATOM 1357 O O . TYR A 1 171 ? 2.513 20.290 -7.958 1.00 84.38 171 TYR A O 1
ATOM 1365 N N . ILE A 1 172 ? 1.333 18.534 -7.208 1.00 83.88 172 ILE A N 1
ATOM 1366 C CA . ILE A 1 172 ? 1.985 18.478 -5.890 1.00 83.88 172 ILE A CA 1
ATOM 1367 C C . ILE A 1 172 ? 3.486 18.189 -6.045 1.00 83.88 172 ILE A C 1
ATOM 1369 O O . ILE A 1 172 ? 4.299 18.887 -5.445 1.00 83.88 172 ILE A O 1
ATOM 1373 N N . CYS A 1 173 ? 3.870 17.222 -6.883 1.00 88.88 173 CYS A N 1
ATOM 1374 C CA . CYS A 1 173 ? 5.277 16.900 -7.141 1.00 88.88 173 CYS A CA 1
ATOM 1375 C C . CYS A 1 173 ? 6.050 18.099 -7.712 1.00 88.88 173 CYS A C 1
ATOM 1377 O O . CYS A 1 173 ? 7.116 18.432 -7.201 1.00 88.88 173 CYS A O 1
ATOM 1379 N N . GLU A 1 174 ? 5.494 18.793 -8.709 1.00 88.12 174 GLU A N 1
ATOM 1380 C CA . GLU A 1 174 ? 6.098 20.000 -9.292 1.00 88.12 174 GLU A CA 1
ATOM 1381 C C . GLU A 1 174 ? 6.292 21.102 -8.242 1.00 88.12 174 GLU A C 1
ATOM 1383 O O . GLU A 1 174 ? 7.325 21.770 -8.220 1.00 88.12 174 GLU A O 1
ATOM 1388 N N . LYS A 1 175 ? 5.326 21.270 -7.329 1.00 83.62 175 LYS A N 1
ATOM 1389 C CA . LYS A 1 175 ? 5.422 22.239 -6.227 1.00 83.62 175 LYS A CA 1
ATOM 1390 C C . LYS A 1 175 ? 6.464 21.879 -5.179 1.00 83.62 175 LYS A C 1
ATOM 1392 O O . LYS A 1 175 ? 7.064 22.779 -4.600 1.00 83.62 175 LYS A O 1
ATOM 1397 N N . LEU A 1 176 ? 6.702 20.591 -4.966 1.00 82.62 176 LEU A N 1
ATOM 1398 C CA . LEU A 1 176 ? 7.749 20.093 -4.076 1.00 82.62 176 LEU A CA 1
ATOM 1399 C C . LEU A 1 176 ? 9.141 20.074 -4.735 1.00 82.62 176 LEU A C 1
ATOM 1401 O O . LEU A 1 176 ? 10.112 19.712 -4.077 1.00 82.62 176 LEU A O 1
ATOM 1405 N N . GLY A 1 177 ? 9.256 20.462 -6.012 1.00 87.88 177 GLY A N 1
ATOM 1406 C CA . GLY A 1 177 ? 10.515 20.419 -6.762 1.00 87.88 177 GLY A CA 1
ATOM 1407 C C . GLY A 1 177 ? 10.889 19.022 -7.269 1.00 87.88 177 GLY A C 1
ATOM 1408 O O . GLY A 1 177 ? 12.030 18.794 -7.668 1.00 87.88 177 GLY A O 1
ATOM 1409 N N . TYR A 1 178 ? 9.949 18.074 -7.273 1.00 91.00 178 TYR A N 1
ATOM 1410 C CA . TYR A 1 178 ? 10.163 16.713 -7.758 1.00 91.00 178 TYR A CA 1
ATOM 1411 C C . TYR A 1 178 ? 9.909 16.618 -9.261 1.00 91.00 178 TYR A C 1
ATOM 1413 O O . TYR A 1 178 ? 8.777 16.723 -9.734 1.00 91.00 178 TYR A O 1
ATOM 1421 N N . VAL A 1 179 ? 10.974 16.363 -10.023 1.00 92.56 179 VAL A N 1
ATOM 1422 C CA . VAL A 1 179 ? 10.894 16.116 -11.468 1.00 92.56 179 VAL A CA 1
ATOM 1423 C C . VAL A 1 179 ? 10.613 14.633 -11.703 1.00 92.56 179 VAL A C 1
ATOM 1425 O O . VAL A 1 179 ? 11.525 13.815 -11.828 1.00 92.56 179 VAL A O 1
ATOM 1428 N N . VAL A 1 180 ? 9.332 14.268 -11.730 1.00 92.75 180 VAL A N 1
ATOM 1429 C CA . VAL A 1 180 ? 8.909 12.877 -11.936 1.00 92.75 180 VAL A CA 1
ATOM 1430 C C . VAL A 1 180 ? 8.875 12.563 -13.442 1.00 92.75 180 VAL A C 1
ATOM 1432 O O . VAL A 1 180 ? 8.156 13.229 -14.187 1.00 92.75 180 VAL A O 1
ATOM 1435 N N . PRO A 1 181 ? 9.621 11.552 -13.932 1.00 88.19 181 PRO A N 1
ATOM 1436 C CA . PRO A 1 181 ? 9.771 11.299 -15.369 1.00 88.19 181 PRO A CA 1
ATOM 1437 C C . PRO A 1 181 ? 8.545 10.649 -16.027 1.00 88.19 181 PRO A C 1
ATOM 1439 O O . PRO A 1 181 ? 8.470 10.582 -17.253 1.00 88.19 181 PRO A O 1
ATOM 1442 N N . ASN A 1 182 ? 7.609 10.107 -15.246 1.00 89.31 182 ASN A N 1
ATOM 1443 C CA . ASN A 1 182 ? 6.434 9.400 -15.745 1.00 89.31 182 ASN A CA 1
ATOM 1444 C C . ASN A 1 182 ? 5.162 9.797 -14.981 1.00 89.31 182 ASN A C 1
ATOM 1446 O O . ASN A 1 182 ? 5.206 10.209 -13.828 1.00 89.31 182 ASN A O 1
ATOM 1450 N N . ASN A 1 183 ? 4.001 9.620 -15.619 1.00 93.38 183 ASN A N 1
ATOM 1451 C CA . ASN A 1 183 ? 2.695 9.850 -14.988 1.00 93.38 183 ASN A CA 1
ATOM 1452 C C . ASN A 1 183 ? 2.252 8.667 -14.101 1.00 93.38 183 ASN A C 1
ATOM 1454 O O . ASN A 1 183 ? 1.061 8.386 -13.992 1.00 93.38 183 ASN A O 1
ATOM 1458 N N . ASN A 1 184 ? 3.194 7.920 -13.520 1.00 94.69 184 ASN A N 1
ATOM 1459 C CA . ASN A 1 184 ? 2.859 6.770 -12.689 1.00 94.69 184 ASN A CA 1
ATOM 1460 C C . ASN A 1 184 ? 2.503 7.258 -11.269 1.00 94.69 184 ASN A C 1
ATOM 1462 O O . ASN A 1 184 ? 3.380 7.827 -10.611 1.00 94.69 184 ASN A O 1
ATOM 1466 N N . PRO A 1 185 ? 1.267 7.029 -10.777 1.00 94.94 185 PRO A N 1
ATOM 1467 C CA . PRO A 1 185 ? 0.853 7.486 -9.453 1.00 94.94 185 PRO A CA 1
ATOM 1468 C C . PRO A 1 185 ? 1.747 6.922 -8.348 1.00 94.94 185 PRO A C 1
ATOM 1470 O O . PRO A 1 185 ? 2.108 7.669 -7.450 1.00 94.94 185 PRO A O 1
ATOM 1473 N N . ASN A 1 186 ? 2.213 5.673 -8.458 1.00 94.81 186 ASN A N 1
ATOM 1474 C CA . ASN A 1 186 ? 3.099 5.066 -7.459 1.00 94.81 186 ASN A CA 1
ATOM 1475 C C . ASN A 1 186 ? 4.385 5.882 -7.289 1.00 94.81 186 ASN A C 1
ATOM 1477 O O . ASN A 1 186 ? 4.782 6.183 -6.173 1.00 94.81 186 ASN A O 1
ATOM 1481 N N . VAL A 1 187 ? 5.010 6.307 -8.394 1.00 94.94 187 VAL A N 1
ATOM 1482 C CA . VAL A 1 187 ? 6.255 7.091 -8.336 1.00 94.94 187 VAL A CA 1
ATOM 1483 C C . VAL A 1 187 ? 5.999 8.463 -7.713 1.00 94.94 187 VAL A C 1
ATOM 1485 O O . VAL A 1 187 ? 6.814 8.922 -6.917 1.00 94.94 187 VAL A O 1
ATOM 1488 N N . MET A 1 188 ? 4.868 9.101 -8.028 1.00 95.25 188 MET A N 1
ATOM 1489 C CA . MET A 1 188 ? 4.489 10.391 -7.440 1.00 95.25 188 MET A CA 1
ATOM 1490 C C . MET A 1 188 ? 4.225 10.275 -5.939 1.00 95.25 188 MET A C 1
ATOM 1492 O O . MET A 1 188 ? 4.798 11.038 -5.167 1.00 95.25 188 MET A O 1
ATOM 1496 N N . VAL A 1 189 ? 3.410 9.303 -5.520 1.00 94.81 189 VAL A N 1
ATOM 1497 C CA . VAL A 1 189 ? 3.085 9.059 -4.107 1.00 94.81 189 VAL A CA 1
ATOM 1498 C C . VAL A 1 189 ? 4.356 8.748 -3.319 1.00 94.81 189 VAL A C 1
ATOM 1500 O O . VAL A 1 189 ? 4.626 9.417 -2.325 1.00 94.81 189 VAL A O 1
ATOM 1503 N N . THR A 1 190 ? 5.206 7.836 -3.803 1.00 90.31 190 THR A N 1
ATOM 1504 C CA . THR A 1 190 ? 6.493 7.547 -3.154 1.00 90.31 190 THR A CA 1
ATOM 1505 C C . THR A 1 190 ? 7.389 8.784 -3.096 1.00 90.31 190 THR A C 1
ATOM 1507 O O . THR A 1 190 ? 8.026 9.010 -2.071 1.00 90.31 190 THR A O 1
ATOM 1510 N N . SER A 1 191 ? 7.425 9.617 -4.143 1.00 92.25 191 SER A N 1
ATOM 1511 C CA . SER A 1 191 ? 8.222 10.855 -4.127 1.00 92.25 191 SER A CA 1
ATOM 1512 C C . SER A 1 191 ? 7.729 11.843 -3.070 1.00 92.25 191 SER A C 1
ATOM 1514 O O . SER A 1 191 ? 8.539 12.450 -2.375 1.00 92.25 191 SER A O 1
ATOM 1516 N N . ILE A 1 192 ? 6.407 11.975 -2.919 1.00 89.00 192 ILE A N 1
ATOM 1517 C CA . ILE A 1 192 ? 5.776 12.838 -1.912 1.00 89.00 192 ILE A CA 1
ATOM 1518 C C . ILE A 1 192 ? 6.076 12.331 -0.496 1.00 89.00 192 ILE A C 1
ATOM 1520 O O . ILE A 1 192 ? 6.455 13.129 0.355 1.00 89.00 192 ILE A O 1
ATOM 1524 N N . LEU A 1 193 ? 5.939 11.024 -0.252 1.00 86.88 193 LEU A N 1
ATOM 1525 C CA . LEU A 1 193 ? 6.137 10.420 1.071 1.00 86.88 193 LEU A CA 1
ATOM 1526 C C . LEU A 1 193 ? 7.613 10.386 1.492 1.00 86.88 193 LEU A C 1
ATOM 1528 O O . LEU A 1 193 ? 7.952 10.748 2.612 1.00 86.88 193 LEU A O 1
ATOM 1532 N N . THR A 1 194 ? 8.509 9.960 0.598 1.00 85.00 194 THR A N 1
ATOM 1533 C CA . THR A 1 194 ? 9.947 9.813 0.907 1.00 85.00 194 THR A CA 1
ATOM 1534 C C . THR A 1 194 ? 10.715 11.125 0.802 1.00 85.00 194 THR A C 1
ATOM 1536 O O . THR A 1 194 ? 11.826 11.254 1.309 1.00 85.00 194 THR A O 1
ATOM 1539 N N . GLY A 1 195 ? 10.137 12.109 0.122 1.00 86.06 195 GLY A N 1
ATOM 1540 C CA . GLY A 1 195 ? 10.780 13.373 -0.173 1.00 86.06 195 GLY A CA 1
ATOM 1541 C C . GLY A 1 195 ? 11.840 13.316 -1.279 1.00 86.06 195 GLY A C 1
ATOM 1542 O O . GLY A 1 195 ? 12.549 14.308 -1.462 1.00 86.06 195 GLY A O 1
ATOM 1543 N N . ALA A 1 196 ? 11.959 12.196 -2.004 1.00 87.44 196 ALA A N 1
ATOM 1544 C CA . ALA A 1 196 ? 12.932 11.986 -3.073 1.00 87.44 196 ALA A CA 1
ATOM 1545 C C . ALA A 1 196 ? 12.317 11.221 -4.254 1.00 87.44 196 ALA A C 1
ATOM 1547 O O . ALA A 1 196 ? 11.519 10.308 -4.069 1.00 87.44 196 ALA A O 1
ATOM 1548 N N . VAL A 1 197 ? 12.716 11.553 -5.487 1.00 91.69 197 VAL A N 1
ATOM 1549 C CA . VAL A 1 197 ? 12.253 10.818 -6.676 1.00 91.69 197 VAL A CA 1
ATOM 1550 C C . VAL A 1 197 ? 12.954 9.456 -6.726 1.00 91.69 197 VAL A C 1
ATOM 1552 O O . VAL A 1 197 ? 14.186 9.427 -6.799 1.00 91.69 197 VAL A O 1
ATOM 1555 N N . PRO A 1 198 ? 12.221 8.325 -6.716 1.00 89.31 198 PRO A N 1
ATOM 1556 C CA . PRO A 1 198 ? 12.830 7.007 -6.825 1.00 89.31 198 PRO A CA 1
ATOM 1557 C C . PRO A 1 198 ? 13.681 6.910 -8.089 1.00 89.31 198 PRO A C 1
ATOM 1559 O O . PRO A 1 198 ? 13.241 7.306 -9.173 1.00 89.31 198 PRO A O 1
ATOM 1562 N N . ALA A 1 199 ? 14.884 6.344 -7.966 1.00 89.94 199 ALA A N 1
ATOM 1563 C CA . ALA A 1 199 ? 15.722 6.076 -9.126 1.00 89.94 199 ALA A CA 1
ATOM 1564 C C . ALA A 1 199 ? 14.918 5.258 -10.144 1.00 89.94 199 ALA A C 1
ATOM 1566 O O . ALA A 1 199 ? 14.277 4.257 -9.802 1.00 89.94 199 ALA A O 1
ATOM 1567 N N . LYS A 1 200 ? 14.927 5.698 -11.406 1.00 86.12 200 LYS A N 1
ATOM 1568 C CA . LYS A 1 200 ? 14.281 4.965 -12.492 1.00 86.12 200 LYS A CA 1
ATOM 1569 C C . LYS A 1 200 ? 14.927 3.584 -12.538 1.00 86.12 200 LYS A C 1
ATOM 1571 O O . LYS A 1 200 ? 16.073 3.475 -12.957 1.00 86.12 200 LYS A O 1
ATOM 1576 N N . LYS A 1 201 ? 14.207 2.544 -12.095 1.00 82.44 201 LYS A N 1
ATOM 1577 C CA . LYS A 1 201 ? 14.653 1.158 -12.268 1.00 82.44 201 LYS A CA 1
ATOM 1578 C C . LYS A 1 201 ? 14.871 0.968 -13.761 1.00 82.44 201 LYS A C 1
ATOM 1580 O O . LYS A 1 201 ? 13.907 0.971 -14.531 1.00 82.44 201 LYS A O 1
ATOM 1585 N N . GLU A 1 202 ? 16.130 0.891 -14.172 1.00 79.69 202 GLU A N 1
ATOM 1586 C CA . GLU A 1 202 ? 16.459 0.536 -15.538 1.00 79.69 202 GLU A CA 1
ATOM 1587 C C . GLU A 1 202 ? 15.834 -0.831 -15.773 1.00 79.69 202 GLU A C 1
ATOM 1589 O O . GLU A 1 202 ? 16.103 -1.789 -15.044 1.00 79.69 202 GLU A O 1
ATOM 1594 N N . ALA A 1 203 ? 14.898 -0.897 -16.723 1.00 78.94 203 ALA A N 1
ATOM 1595 C CA . ALA A 1 203 ? 14.338 -2.176 -17.107 1.00 78.94 203 ALA A CA 1
ATOM 1596 C C . ALA A 1 203 ? 15.528 -3.066 -17.481 1.00 78.94 203 ALA A C 1
ATOM 1598 O O . ALA A 1 203 ? 16.367 -2.605 -18.266 1.00 78.94 203 ALA A O 1
ATOM 1599 N N . PRO A 1 204 ? 15.639 -4.288 -16.921 1.00 78.81 204 PRO A N 1
ATOM 1600 C CA . PRO A 1 204 ? 16.755 -5.161 -17.239 1.00 78.81 204 PRO A CA 1
ATOM 1601 C C . PRO A 1 204 ? 16.827 -5.245 -18.756 1.00 78.81 204 PRO A C 1
ATOM 1603 O O . PRO A 1 204 ? 15.807 -5.522 -19.399 1.00 78.81 204 PRO A O 1
ATOM 1606 N N . ALA A 1 205 ? 17.994 -4.904 -19.313 1.00 81.12 205 ALA A N 1
ATOM 1607 C CA . ALA A 1 205 ? 18.188 -4.858 -20.752 1.00 81.12 205 ALA A CA 1
ATOM 1608 C C . ALA A 1 205 ? 17.596 -6.141 -21.329 1.00 81.12 205 ALA A C 1
ATOM 1610 O O . ALA A 1 205 ? 17.980 -7.237 -20.907 1.00 81.12 205 ALA A O 1
ATOM 1611 N N . LYS A 1 206 ? 16.590 -6.005 -22.208 1.00 80.38 206 LYS A N 1
ATOM 1612 C CA . LYS A 1 206 ? 15.949 -7.160 -22.839 1.00 80.38 206 LYS A CA 1
ATOM 1613 C C . LYS A 1 206 ? 17.085 -7.971 -23.438 1.00 80.38 206 LYS A C 1
ATOM 1615 O O . LYS A 1 206 ? 17.718 -7.497 -24.380 1.00 80.38 206 LYS A O 1
ATOM 1620 N N . LYS A 1 207 ? 17.395 -9.133 -22.850 1.00 81.81 207 LYS A N 1
ATOM 1621 C CA . LYS A 1 207 ? 18.454 -10.001 -23.362 1.00 81.81 207 LYS A CA 1
ATOM 1622 C C . LYS A 1 207 ? 18.046 -10.305 -24.793 1.00 81.81 207 LYS A C 1
ATOM 1624 O O . LYS A 1 207 ? 17.037 -10.975 -25.006 1.00 81.81 207 LYS A O 1
ATOM 1629 N N . VAL A 1 208 ? 18.752 -9.720 -25.759 1.00 82.00 208 VAL A N 1
ATOM 1630 C CA . VAL A 1 208 ? 18.506 -9.984 -27.172 1.00 82.00 208 VAL A CA 1
ATOM 1631 C C . VAL A 1 208 ? 18.896 -11.437 -27.360 1.00 82.00 208 VAL A C 1
ATOM 1633 O O . VAL A 1 208 ? 20.076 -11.779 -27.400 1.00 82.00 208 VAL A O 1
ATOM 1636 N N . ILE A 1 209 ? 17.893 -12.309 -27.352 1.00 78.62 209 ILE A N 1
ATOM 1637 C CA . ILE A 1 209 ? 18.086 -13.725 -27.610 1.00 78.62 209 ILE A CA 1
ATOM 1638 C C . ILE A 1 209 ? 18.525 -13.810 -29.068 1.00 78.62 209 ILE A C 1
ATOM 1640 O O . ILE A 1 209 ? 17.745 -13.554 -29.984 1.00 78.62 209 ILE A O 1
ATOM 1644 N N . THR A 1 210 ? 19.806 -14.097 -29.279 1.00 81.00 210 THR A N 1
ATOM 1645 C CA . THR A 1 210 ? 20.340 -14.373 -30.605 1.00 81.00 210 THR A CA 1
ATOM 1646 C C . THR A 1 210 ? 19.877 -15.756 -31.023 1.00 81.00 210 THR A C 1
ATOM 1648 O O . THR A 1 210 ? 20.288 -16.772 -30.468 1.00 81.00 210 THR A O 1
ATOM 1651 N N . PHE A 1 211 ? 18.972 -15.768 -31.988 1.00 83.25 211 PHE A N 1
ATOM 1652 C CA . PHE A 1 211 ? 18.465 -16.968 -32.622 1.00 83.25 211 PHE A CA 1
ATOM 1653 C C . PHE A 1 211 ? 19.473 -17.497 -33.645 1.00 83.25 211 PHE A C 1
ATOM 1655 O O . PHE A 1 211 ? 20.014 -16.727 -34.449 1.00 83.25 211 PHE A O 1
ATOM 1662 N N . SER A 1 212 ? 19.724 -18.806 -33.650 1.00 85.44 212 SER A N 1
ATOM 1663 C CA . SER A 1 212 ? 20.425 -19.441 -34.769 1.00 85.44 212 SER A CA 1
ATOM 1664 C C . SER A 1 212 ? 19.642 -19.227 -36.073 1.00 85.44 212 SER A C 1
ATOM 1666 O O . SER A 1 212 ? 18.417 -19.252 -36.101 1.00 85.44 212 SER A O 1
ATOM 1668 N N . LYS A 1 213 ? 20.340 -18.981 -37.188 1.00 89.62 213 LYS A N 1
ATOM 1669 C CA . LYS A 1 213 ? 19.693 -18.787 -38.505 1.00 89.62 213 LYS A CA 1
ATOM 1670 C C . LYS A 1 213 ? 19.381 -20.100 -39.223 1.00 89.62 213 LYS A C 1
ATOM 1672 O O . LYS A 1 213 ? 18.621 -20.103 -40.183 1.00 89.62 213 LYS A O 1
ATOM 1677 N N . LYS A 1 214 ? 20.022 -21.192 -38.810 1.00 92.50 214 LYS A N 1
ATOM 1678 C CA . LYS A 1 214 ? 19.952 -22.496 -39.468 1.00 92.50 214 LYS A CA 1
ATOM 1679 C C . LYS A 1 214 ? 19.472 -23.540 -38.472 1.00 92.50 214 LYS A C 1
ATOM 1681 O O . LYS A 1 214 ? 19.879 -23.506 -37.313 1.00 92.50 214 LYS A O 1
ATOM 1686 N N . LYS A 1 215 ? 18.692 -24.496 -38.968 1.00 94.31 215 LYS A N 1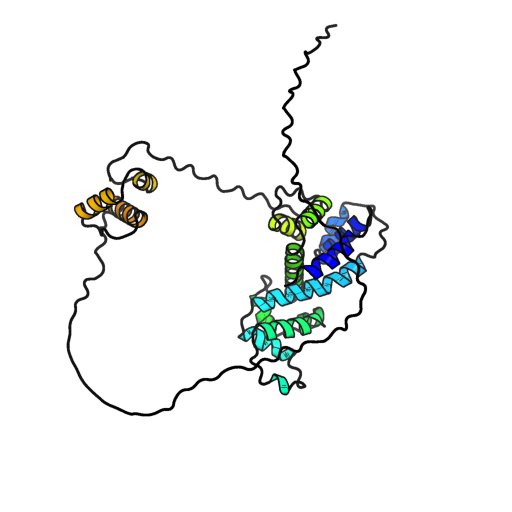
ATOM 1687 C CA . LYS A 1 215 ? 18.295 -25.691 -38.229 1.00 94.31 215 LYS A CA 1
ATOM 1688 C C . LYS A 1 215 ? 19.529 -26.548 -37.936 1.00 94.31 215 LYS A C 1
ATOM 1690 O O . LYS A 1 215 ? 20.117 -27.132 -38.841 1.00 94.31 215 LYS A O 1
ATOM 1695 N N . LEU A 1 216 ? 19.946 -26.567 -36.673 1.00 92.06 216 LEU A N 1
ATOM 1696 C CA . LEU A 1 216 ? 21.054 -27.385 -36.173 1.00 92.06 216 LEU A CA 1
ATOM 1697 C C . LEU A 1 216 ? 20.525 -28.754 -35.729 1.00 92.06 216 LEU A C 1
ATOM 1699 O O . LEU A 1 216 ? 19.463 -28.774 -35.111 1.00 92.06 216 LEU A O 1
ATOM 1703 N N . PRO A 1 217 ? 21.231 -29.872 -35.981 1.00 95.00 217 PRO A N 1
ATOM 1704 C CA . PRO A 1 217 ? 20.799 -31.208 -35.557 1.00 95.00 217 PRO A CA 1
ATOM 1705 C C . PRO A 1 217 ? 20.706 -31.307 -34.029 1.00 95.00 217 PRO A C 1
ATOM 1707 O O . PRO A 1 217 ? 21.540 -30.719 -33.339 1.00 95.00 217 PRO A O 1
ATOM 1710 N N . LEU A 1 218 ? 19.729 -32.065 -33.513 1.00 94.25 218 LEU A N 1
ATOM 1711 C CA . LEU A 1 218 ? 19.473 -32.252 -32.076 1.00 94.25 218 LEU A CA 1
ATOM 1712 C C . LEU A 1 218 ? 20.651 -32.957 -31.380 1.00 94.25 218 LEU A C 1
ATOM 1714 O O . LEU A 1 218 ? 20.727 -34.178 -31.327 1.00 94.25 218 LEU A O 1
ATOM 1718 N N . LYS A 1 219 ? 21.606 -32.167 -30.876 1.00 93.81 219 LYS A N 1
ATOM 1719 C CA . LYS A 1 219 ? 22.822 -32.620 -30.183 1.00 93.81 219 LYS A CA 1
ATOM 1720 C C . LYS A 1 219 ? 23.040 -31.820 -28.895 1.00 93.81 219 LYS A C 1
ATOM 1722 O O . LYS A 1 219 ? 22.466 -30.743 -28.714 1.00 93.81 219 LYS A O 1
ATOM 1727 N N . LYS A 1 220 ? 23.896 -32.335 -28.004 1.00 91.69 220 LYS A N 1
ATOM 1728 C CA . LYS A 1 220 ? 24.274 -31.674 -26.742 1.00 91.69 220 LYS A CA 1
ATOM 1729 C C . LYS A 1 220 ? 24.770 -30.241 -26.987 1.00 91.69 220 LYS A C 1
ATOM 1731 O O . LYS A 1 220 ? 25.551 -30.003 -27.905 1.00 91.69 220 LYS A O 1
ATOM 1736 N N . GLY A 1 221 ? 24.328 -29.300 -26.148 1.00 90.38 221 GLY A N 1
ATOM 1737 C CA . GLY A 1 221 ? 24.727 -27.886 -26.213 1.00 90.38 221 GLY A CA 1
ATOM 1738 C C . GLY A 1 221 ? 23.787 -26.953 -26.989 1.00 90.38 221 GLY A C 1
ATOM 1739 O O . GLY A 1 221 ? 24.079 -25.762 -27.101 1.00 90.38 221 GLY A O 1
ATOM 1740 N N . LEU A 1 222 ? 22.655 -27.445 -27.503 1.00 92.25 222 LEU A N 1
ATOM 1741 C CA . LEU A 1 222 ? 21.612 -26.583 -28.069 1.00 92.25 222 LEU A CA 1
ATOM 1742 C C . LEU A 1 222 ? 20.874 -25.790 -26.987 1.00 92.25 222 LEU A C 1
ATOM 1744 O O . LEU A 1 222 ? 20.645 -26.279 -25.881 1.00 92.25 222 LEU A O 1
ATOM 1748 N N . ARG A 1 223 ? 20.454 -24.563 -27.318 1.00 93.56 223 ARG A N 1
ATOM 1749 C CA . ARG A 1 223 ? 19.599 -23.760 -26.436 1.00 93.56 223 ARG A CA 1
ATOM 1750 C C . ARG A 1 223 ? 18.130 -24.018 -26.742 1.00 93.56 223 ARG A C 1
ATOM 1752 O O . ARG A 1 223 ? 17.751 -24.279 -27.882 1.00 93.56 223 ARG A O 1
ATOM 1759 N N . TYR A 1 224 ? 17.286 -23.810 -25.734 1.00 95.31 224 TYR A N 1
ATOM 1760 C CA . TYR A 1 224 ? 15.828 -23.883 -25.860 1.00 95.31 224 TYR A CA 1
ATOM 1761 C C . TYR A 1 224 ? 15.287 -23.091 -27.058 1.00 95.31 224 TYR A C 1
ATOM 1763 O O . TYR A 1 224 ? 14.465 -23.594 -27.819 1.00 95.31 224 TYR A O 1
ATOM 1771 N N . HIS A 1 225 ? 15.777 -21.866 -27.252 1.00 94.31 225 HIS A N 1
ATOM 1772 C CA . HIS A 1 225 ? 15.305 -20.983 -28.317 1.00 94.31 225 HIS A CA 1
ATOM 1773 C C . HIS A 1 225 ? 15.622 -21.498 -29.726 1.00 94.31 225 HIS A C 1
ATOM 1775 O O . HIS A 1 225 ? 14.800 -21.314 -30.620 1.00 94.31 225 HIS A O 1
ATOM 1781 N N . ASP A 1 226 ? 16.755 -22.181 -29.909 1.00 93.56 226 ASP A N 1
ATOM 1782 C CA . ASP A 1 226 ? 17.150 -22.745 -31.204 1.00 93.56 226 ASP A CA 1
ATOM 1783 C C . ASP A 1 226 ? 16.238 -23.916 -31.587 1.00 93.56 226 ASP A C 1
ATOM 1785 O O . ASP A 1 226 ? 15.750 -23.997 -32.714 1.00 93.56 226 ASP A O 1
ATOM 1789 N N . ILE A 1 227 ? 15.926 -24.786 -30.623 1.00 95.31 227 ILE A N 1
ATOM 1790 C CA . ILE A 1 227 ? 15.001 -25.901 -30.845 1.00 95.31 227 ILE A CA 1
ATOM 1791 C C . ILE A 1 227 ? 13.581 -25.371 -31.080 1.00 95.31 227 ILE A C 1
ATOM 1793 O O . ILE A 1 227 ? 12.905 -25.775 -32.025 1.00 95.31 227 ILE A O 1
ATOM 1797 N N . PHE A 1 228 ? 13.135 -24.421 -30.252 1.00 95.88 228 PHE A N 1
ATOM 1798 C CA . PHE A 1 228 ? 11.785 -23.866 -30.327 1.00 95.88 228 PHE A CA 1
ATOM 1799 C C . PHE A 1 228 ? 11.477 -23.220 -31.681 1.00 95.88 228 PHE A C 1
ATOM 1801 O O . PHE A 1 228 ? 10.347 -23.338 -32.164 1.00 95.88 228 PHE A O 1
ATOM 1808 N N . GLN A 1 229 ? 12.465 -22.554 -32.282 1.00 95.19 229 GLN A N 1
ATOM 1809 C CA . GLN A 1 229 ? 12.313 -21.863 -33.556 1.00 95.19 229 GLN A CA 1
ATOM 1810 C C . GLN A 1 229 ? 12.367 -22.800 -34.768 1.00 95.19 229 GLN A C 1
ATOM 1812 O O . GLN A 1 229 ? 11.594 -22.601 -35.701 1.00 95.19 229 GLN A O 1
ATOM 1817 N N . HIS A 1 230 ? 13.271 -23.787 -34.776 1.00 96.56 230 HIS A N 1
ATOM 1818 C CA . HIS A 1 230 ? 13.594 -24.549 -35.995 1.00 96.56 230 HIS A CA 1
ATOM 1819 C C . HIS A 1 230 ? 12.922 -25.915 -36.113 1.00 96.56 230 HIS A C 1
ATOM 1821 O O . HIS A 1 230 ? 12.990 -26.522 -37.181 1.00 96.56 230 HIS A O 1
ATOM 1827 N N . TYR A 1 231 ? 12.306 -26.411 -35.041 1.00 96.75 231 TYR A N 1
ATOM 1828 C CA . TYR A 1 231 ? 11.692 -27.736 -35.025 1.00 96.75 231 TYR A CA 1
ATOM 1829 C C . TYR A 1 231 ? 10.182 -27.662 -34.839 1.00 96.75 231 TYR A C 1
ATOM 1831 O O . TYR A 1 231 ? 9.682 -26.933 -33.971 1.00 96.75 231 TYR A O 1
ATOM 1839 N N . TYR A 1 232 ? 9.456 -28.441 -35.635 1.00 96.81 232 TYR A N 1
ATOM 1840 C CA . TYR A 1 232 ? 8.023 -28.662 -35.450 1.00 96.81 232 TYR A CA 1
ATOM 1841 C C . TYR A 1 232 ? 7.765 -29.705 -34.359 1.00 96.81 232 TYR A C 1
ATOM 1843 O O . TYR A 1 232 ? 8.671 -30.427 -33.944 1.00 96.81 232 TYR A O 1
ATOM 1851 N N . VAL A 1 233 ? 6.537 -29.755 -33.839 1.00 96.50 233 VAL A N 1
ATOM 1852 C CA . VAL A 1 233 ? 6.201 -30.657 -32.725 1.00 96.50 233 VAL A CA 1
ATOM 1853 C C . VAL A 1 233 ? 6.369 -32.113 -33.152 1.00 96.50 233 VAL A C 1
ATOM 1855 O O . VAL A 1 233 ? 6.928 -32.902 -32.401 1.00 96.50 233 VAL A O 1
ATOM 1858 N N . GLU A 1 234 ? 5.976 -32.440 -34.376 1.00 97.38 234 GLU A N 1
ATOM 1859 C CA . GLU A 1 234 ? 6.036 -33.772 -34.975 1.00 97.38 234 GLU A CA 1
ATOM 1860 C C . GLU A 1 234 ? 7.482 -34.282 -35.078 1.00 97.38 234 GLU A C 1
ATOM 1862 O O . GLU A 1 234 ? 7.763 -35.448 -34.803 1.00 97.38 234 GLU A O 1
ATOM 1867 N N . GLU A 1 235 ? 8.426 -33.396 -35.411 1.00 97.19 235 GLU A N 1
ATOM 1868 C CA . GLU A 1 235 ? 9.854 -33.726 -35.497 1.00 97.19 235 GLU A CA 1
ATOM 1869 C C . GLU A 1 235 ? 10.448 -34.001 -34.114 1.00 97.19 235 GLU A C 1
ATOM 1871 O O . GLU A 1 235 ? 11.199 -34.957 -33.931 1.00 97.19 235 GLU A O 1
ATOM 1876 N N . LEU A 1 236 ? 10.075 -33.190 -33.119 1.00 97.56 236 LEU A N 1
ATOM 1877 C CA . LEU A 1 236 ? 10.496 -33.392 -31.731 1.00 97.56 236 LEU A CA 1
ATOM 1878 C C . LEU A 1 236 ? 9.910 -34.684 -31.153 1.00 97.56 236 LEU A C 1
ATOM 1880 O O . LEU A 1 236 ? 10.595 -35.414 -30.445 1.00 97.56 236 LEU A O 1
ATOM 1884 N N . GLN A 1 237 ? 8.654 -34.985 -31.476 1.00 96.81 237 GLN A N 1
ATOM 1885 C CA . GLN A 1 237 ? 7.990 -36.225 -31.084 1.00 96.81 237 GLN A CA 1
ATOM 1886 C C . GLN A 1 237 ? 8.616 -37.454 -31.749 1.00 96.81 237 GLN A C 1
ATOM 1888 O O . GLN A 1 237 ? 8.728 -38.493 -31.099 1.00 96.81 237 GLN A O 1
ATOM 1893 N N . SER A 1 238 ? 9.044 -37.334 -33.009 1.00 97.31 238 SER A N 1
ATOM 1894 C CA . SER A 1 238 ? 9.766 -38.394 -33.724 1.00 97.31 238 SER A CA 1
ATOM 1895 C C . SER A 1 238 ? 11.110 -38.675 -33.055 1.00 97.31 238 SER A C 1
ATOM 1897 O O . SER A 1 238 ? 11.375 -39.820 -32.704 1.00 97.31 238 SER A O 1
ATOM 1899 N N . PHE A 1 239 ? 11.879 -37.628 -32.737 1.00 96.50 239 PHE A N 1
ATOM 1900 C CA . PHE A 1 239 ? 13.117 -37.757 -31.962 1.00 96.50 239 PHE A CA 1
ATOM 1901 C C . PHE A 1 239 ? 12.875 -38.406 -30.590 1.00 96.50 239 PHE A C 1
ATOM 1903 O O . PHE A 1 239 ? 13.586 -39.325 -30.197 1.00 96.50 239 PHE A O 1
ATOM 1910 N N . CYS A 1 240 ? 11.832 -37.987 -29.863 1.00 96.19 240 CYS A N 1
ATOM 1911 C CA . CYS A 1 240 ? 11.472 -38.629 -28.599 1.00 96.19 240 CYS A CA 1
ATOM 1912 C C . CYS A 1 240 ? 11.132 -40.115 -28.769 1.00 96.19 240 CYS A C 1
ATOM 1914 O O . CYS A 1 240 ? 11.482 -40.902 -27.900 1.00 96.19 240 CYS A O 1
ATOM 1916 N N . ARG A 1 241 ? 10.467 -40.512 -29.860 1.00 96.25 241 ARG A N 1
ATOM 1917 C CA . ARG A 1 241 ? 10.142 -41.919 -30.131 1.00 96.25 241 ARG A CA 1
ATOM 1918 C C . ARG A 1 241 ? 11.394 -42.752 -30.398 1.00 96.25 241 ARG A C 1
ATOM 1920 O O . ARG A 1 241 ? 11.477 -43.863 -29.888 1.00 96.25 241 ARG A O 1
ATOM 1927 N N . GLU A 1 242 ? 12.335 -42.214 -31.171 1.00 95.44 242 GLU A N 1
ATOM 1928 C CA . GLU A 1 242 ? 13.614 -42.863 -31.493 1.00 95.44 242 GLU A CA 1
ATOM 1929 C C . GLU A 1 242 ? 14.476 -43.073 -30.240 1.00 95.44 242 GLU A C 1
ATOM 1931 O O . GLU A 1 242 ? 15.026 -44.153 -30.047 1.00 95.44 242 GLU A O 1
ATOM 1936 N N . GLU A 1 243 ? 14.517 -42.084 -29.344 1.00 93.75 243 GLU A N 1
ATOM 1937 C CA . GLU A 1 243 ? 15.309 -42.115 -28.104 1.00 93.75 243 GLU A CA 1
ATOM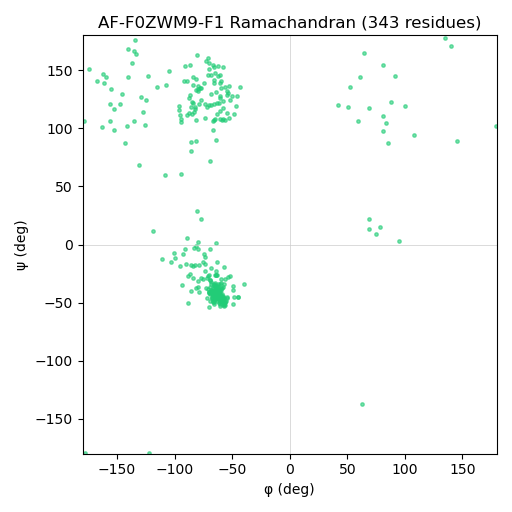 1938 C C . GLU A 1 243 ? 14.555 -42.717 -26.895 1.00 93.75 243 GLU A C 1
ATOM 1940 O O . GLU A 1 243 ? 15.038 -42.675 -25.763 1.00 93.75 243 GLU A O 1
ATOM 1945 N N . GLY A 1 244 ? 13.340 -43.245 -27.089 1.00 93.19 244 GLY A N 1
ATOM 1946 C CA . GLY A 1 244 ? 12.545 -43.867 -26.019 1.00 93.19 244 GLY A CA 1
ATOM 1947 C C . GLY A 1 244 ? 12.006 -42.899 -24.950 1.00 93.19 244 GLY A C 1
ATOM 1948 O O . GLY A 1 244 ? 11.693 -43.307 -23.832 1.00 93.19 244 GLY A O 1
ATOM 1949 N N . LEU A 1 245 ? 11.883 -41.612 -25.271 1.00 93.81 245 LEU A N 1
ATOM 1950 C CA . LEU A 1 245 ? 11.340 -40.568 -24.401 1.00 93.81 245 LEU A CA 1
ATOM 1951 C C . LEU A 1 245 ? 9.812 -40.456 -24.515 1.00 93.81 245 LEU A C 1
ATOM 1953 O O . LEU A 1 245 ? 9.201 -40.711 -25.554 1.00 93.81 245 LEU A O 1
ATOM 1957 N N . LYS A 1 246 ? 9.168 -39.962 -23.450 1.00 94.50 246 LYS A N 1
ATOM 1958 C CA . LYS A 1 246 ? 7.724 -39.682 -23.450 1.00 94.50 246 LYS A CA 1
ATOM 1959 C C . LYS A 1 246 ? 7.364 -38.631 -24.514 1.00 94.50 246 LYS A C 1
ATOM 1961 O O . LYS A 1 246 ? 7.919 -37.533 -24.515 1.00 94.50 246 LYS A O 1
ATOM 1966 N N . ILE A 1 247 ? 6.386 -38.946 -25.368 1.00 96.31 247 ILE A N 1
ATOM 1967 C CA . ILE A 1 247 ? 5.962 -38.115 -26.517 1.00 96.31 247 ILE A CA 1
ATOM 1968 C C . ILE A 1 247 ? 4.878 -37.087 -26.131 1.00 96.31 247 ILE A C 1
ATOM 1970 O O . ILE A 1 247 ? 4.767 -36.024 -26.740 1.00 96.31 247 ILE A O 1
ATOM 1974 N N . SER A 1 248 ? 4.079 -37.379 -25.102 1.00 93.94 248 SER A N 1
ATOM 1975 C CA . SER A 1 248 ? 2.982 -36.509 -24.664 1.00 93.94 248 SER A CA 1
ATOM 1976 C C . SER A 1 248 ? 3.489 -35.202 -24.042 1.00 93.94 248 SER A C 1
ATOM 1978 O O . SER A 1 248 ? 4.472 -35.213 -23.287 1.00 93.94 248 SER A O 1
ATOM 1980 N N . GLY A 1 249 ? 2.747 -34.118 -24.256 1.00 94.62 249 GLY A N 1
ATOM 1981 C CA . GLY A 1 249 ? 2.954 -32.831 -23.594 1.00 94.62 249 GLY A CA 1
ATOM 1982 C C . GLY A 1 249 ? 2.898 -31.654 -24.558 1.00 94.62 249 GLY A C 1
ATOM 1983 O O . GLY A 1 249 ? 2.746 -31.816 -25.770 1.00 94.62 249 GLY A O 1
ATOM 1984 N N . THR A 1 250 ? 3.032 -30.449 -24.013 1.00 96.88 250 THR A N 1
ATOM 1985 C CA . THR A 1 250 ? 3.147 -29.230 -24.825 1.00 96.88 250 THR A CA 1
ATOM 1986 C C . THR A 1 250 ? 4.518 -29.152 -25.510 1.00 96.88 250 THR A C 1
ATOM 1988 O O . THR A 1 250 ? 5.500 -29.716 -25.025 1.00 96.88 250 THR A O 1
ATOM 1991 N N . LYS A 1 251 ? 4.647 -28.391 -26.614 1.00 96.31 251 LYS A N 1
ATOM 1992 C CA . LYS A 1 251 ? 5.939 -28.203 -27.318 1.00 96.31 251 LYS A CA 1
ATOM 1993 C C . LYS A 1 251 ? 7.072 -27.812 -26.359 1.00 96.31 251 LYS A C 1
ATOM 1995 O O . LYS A 1 251 ? 8.191 -28.291 -26.499 1.00 96.31 251 LYS A O 1
ATOM 2000 N N . LYS A 1 252 ? 6.781 -26.955 -25.372 1.00 97.12 252 LYS A N 1
ATOM 2001 C CA . LYS A 1 252 ? 7.767 -26.497 -24.380 1.00 97.12 252 LYS A CA 1
ATOM 2002 C C . LYS A 1 252 ? 8.266 -27.643 -23.496 1.00 97.12 252 LYS A C 1
ATOM 2004 O O . LYS A 1 252 ? 9.467 -27.751 -23.269 1.00 97.12 252 LYS A O 1
ATOM 2009 N N . GLU A 1 253 ? 7.359 -28.499 -23.027 1.00 96.50 253 GLU A N 1
ATOM 2010 C CA . GLU A 1 253 ? 7.694 -29.677 -22.216 1.00 96.50 253 GLU A CA 1
ATOM 2011 C C . GLU A 1 253 ? 8.538 -30.675 -23.003 1.00 96.50 253 GLU A C 1
ATOM 2013 O O . GLU A 1 253 ? 9.546 -31.154 -22.490 1.00 96.50 253 GLU A O 1
ATOM 2018 N N . VAL A 1 254 ? 8.167 -30.939 -24.261 1.00 96.88 254 VAL A N 1
ATOM 2019 C CA . VAL A 1 254 ? 8.921 -31.841 -25.141 1.00 96.88 254 VAL A CA 1
ATOM 2020 C C . VAL A 1 254 ? 10.340 -31.307 -25.368 1.00 96.88 254 VAL A C 1
ATOM 2022 O O . VAL A 1 254 ? 11.302 -32.055 -25.223 1.00 96.88 254 VAL A O 1
ATOM 2025 N N . ILE A 1 255 ? 10.506 -30.002 -25.627 1.00 97.19 255 ILE A N 1
ATOM 2026 C CA . ILE A 1 255 ? 11.836 -29.382 -25.774 1.00 97.19 255 ILE A CA 1
ATOM 2027 C C . ILE A 1 255 ? 12.654 -29.504 -24.487 1.00 97.19 255 ILE A C 1
ATOM 2029 O O . ILE A 1 255 ? 13.827 -29.863 -24.551 1.00 97.19 255 ILE A O 1
ATOM 2033 N N . ASN A 1 256 ? 12.063 -29.225 -23.323 1.00 96.25 256 ASN A N 1
ATOM 2034 C CA . ASN A 1 256 ? 12.770 -29.339 -22.045 1.00 96.25 256 ASN A CA 1
ATOM 2035 C C . ASN A 1 256 ? 13.203 -30.784 -21.765 1.00 96.25 256 ASN A C 1
ATOM 2037 O O . ASN A 1 256 ? 14.324 -31.000 -21.309 1.00 96.25 256 ASN A O 1
ATOM 2041 N N . ARG A 1 257 ? 12.363 -31.771 -22.100 1.00 95.31 257 ARG A N 1
ATOM 2042 C CA . ARG A 1 257 ? 12.698 -33.197 -21.987 1.00 95.31 257 ARG A CA 1
ATOM 2043 C C . ARG A 1 257 ? 13.868 -33.571 -22.895 1.00 95.31 257 ARG A C 1
ATOM 2045 O O . ARG A 1 257 ? 14.815 -34.196 -22.429 1.00 95.31 257 ARG A O 1
ATOM 2052 N N . ILE A 1 258 ? 13.845 -33.126 -24.154 1.00 95.81 258 ILE A N 1
ATOM 2053 C CA . ILE A 1 258 ? 14.943 -33.335 -25.110 1.00 95.81 258 ILE A CA 1
ATOM 2054 C C . ILE A 1 258 ? 16.231 -32.671 -24.612 1.00 95.81 258 ILE A C 1
ATOM 2056 O O . ILE A 1 258 ? 17.285 -33.296 -24.632 1.00 95.81 258 ILE A O 1
ATOM 2060 N N . LEU A 1 259 ? 16.172 -31.431 -24.117 1.00 95.56 259 LEU A N 1
ATOM 2061 C CA . LEU A 1 259 ? 17.346 -30.745 -23.569 1.00 95.56 259 LEU A CA 1
ATOM 2062 C C . LEU A 1 259 ? 17.917 -31.463 -22.345 1.00 95.56 259 LEU A C 1
ATOM 2064 O O . LEU A 1 259 ? 19.134 -31.609 -22.244 1.00 95.56 259 LEU A O 1
ATOM 2068 N N . ASN A 1 260 ? 17.060 -31.926 -21.433 1.00 93.75 260 ASN A N 1
ATOM 2069 C CA . ASN A 1 260 ? 17.488 -32.684 -20.262 1.00 93.75 260 ASN A CA 1
ATOM 2070 C C . ASN A 1 260 ? 18.151 -34.003 -20.672 1.00 93.75 260 ASN A C 1
ATOM 2072 O O . ASN A 1 260 ? 19.237 -34.311 -20.181 1.00 93.75 260 ASN A O 1
ATOM 2076 N N . PHE A 1 261 ? 17.554 -34.730 -21.621 1.00 94.75 261 PHE A N 1
ATOM 2077 C CA . PHE A 1 261 ? 18.119 -35.956 -22.176 1.00 94.75 261 PHE A CA 1
ATOM 2078 C C . PHE A 1 261 ? 19.481 -35.708 -22.841 1.00 94.75 261 PHE A C 1
ATOM 2080 O O . PHE A 1 261 ? 20.463 -36.356 -22.494 1.00 94.75 261 PHE A O 1
ATOM 2087 N N . LEU A 1 262 ? 19.593 -34.706 -23.719 1.00 93.94 262 LEU A N 1
ATOM 2088 C CA . LEU A 1 262 ? 20.842 -34.384 -24.421 1.00 93.94 262 LEU A CA 1
ATOM 2089 C C . LEU A 1 262 ? 21.961 -33.904 -23.482 1.00 93.94 262 LEU A C 1
ATOM 2091 O O . LEU A 1 262 ? 23.141 -34.134 -23.753 1.00 93.94 262 LEU A O 1
ATOM 2095 N N . ASN A 1 263 ? 21.620 -33.206 -22.395 1.00 91.56 263 ASN A N 1
ATOM 2096 C CA . ASN A 1 263 ? 22.610 -32.656 -21.468 1.00 91.56 263 ASN A CA 1
ATOM 2097 C C . ASN A 1 263 ? 23.048 -33.660 -20.396 1.00 91.56 263 ASN A C 1
ATOM 2099 O O . ASN A 1 263 ? 24.242 -33.705 -20.077 1.00 91.56 263 ASN A O 1
ATOM 2103 N N . HIS A 1 264 ? 22.109 -34.451 -19.869 1.00 88.81 264 HIS A N 1
ATOM 2104 C CA . HIS A 1 264 ? 22.319 -35.321 -18.710 1.00 88.81 264 HIS A CA 1
ATOM 2105 C C . HIS A 1 264 ? 22.300 -36.819 -19.041 1.00 88.81 264 HIS A C 1
ATOM 2107 O O . HIS A 1 264 ? 22.708 -37.612 -18.202 1.00 88.81 264 HIS A O 1
ATOM 2113 N N . GLY A 1 265 ? 21.859 -37.219 -20.238 1.00 81.31 265 GLY A N 1
ATOM 2114 C CA . GLY A 1 265 ? 21.767 -38.627 -20.647 1.00 81.31 265 GLY A CA 1
ATOM 2115 C C . GLY A 1 265 ? 20.696 -39.425 -19.900 1.00 81.31 265 GLY A C 1
ATOM 2116 O O . GLY A 1 265 ? 20.704 -40.650 -19.942 1.00 81.31 265 GLY A O 1
ATOM 2117 N N . ILE A 1 266 ? 19.793 -38.751 -19.182 1.00 71.81 266 ILE A N 1
ATOM 2118 C CA . ILE A 1 266 ? 18.767 -39.405 -18.369 1.00 71.81 266 ILE A CA 1
ATOM 2119 C C . ILE A 1 266 ? 17.495 -39.511 -19.207 1.00 71.81 266 ILE A C 1
ATOM 2121 O O . ILE A 1 266 ? 16.820 -38.508 -19.447 1.00 71.81 266 ILE A O 1
ATOM 2125 N N . ALA A 1 267 ? 17.162 -40.724 -19.649 1.00 64.88 267 ALA A N 1
ATOM 2126 C CA . ALA A 1 267 ? 15.826 -41.027 -20.141 1.00 64.88 267 ALA A CA 1
ATOM 2127 C C . ALA A 1 267 ? 14.865 -41.023 -18.941 1.00 64.88 267 ALA A C 1
ATOM 2129 O O . ALA A 1 267 ? 15.067 -41.762 -17.976 1.00 64.88 267 ALA A O 1
ATOM 2130 N N . GLU A 1 268 ? 13.846 -40.160 -18.957 1.00 59.53 268 GLU A N 1
ATOM 2131 C CA . GLU A 1 268 ? 12.789 -40.197 -17.943 1.00 59.53 268 GLU A CA 1
ATOM 2132 C C . GLU A 1 268 ? 12.098 -41.565 -18.009 1.00 59.53 268 GLU A C 1
ATOM 2134 O O . GLU A 1 268 ? 11.346 -41.837 -18.945 1.00 59.53 268 GLU A O 1
ATOM 2139 N N . ILE A 1 269 ? 12.341 -42.421 -17.013 1.00 54.66 269 ILE A N 1
ATOM 2140 C CA . ILE A 1 269 ? 11.593 -43.667 -16.843 1.00 54.66 269 ILE A CA 1
ATOM 2141 C C . ILE A 1 269 ? 10.124 -43.270 -16.629 1.00 54.66 269 ILE A C 1
ATOM 2143 O O . ILE A 1 269 ? 9.831 -42.505 -15.700 1.00 54.66 269 ILE A O 1
ATOM 2147 N N . PRO A 1 270 ? 9.185 -43.730 -17.474 1.00 55.41 270 PRO A N 1
ATOM 2148 C CA . PRO A 1 270 ? 7.783 -43.378 -17.330 1.00 55.41 270 PRO A CA 1
ATOM 2149 C C . PRO A 1 270 ? 7.265 -43.870 -15.974 1.00 55.41 270 PRO A C 1
ATOM 2151 O O . PRO A 1 270 ? 7.191 -45.068 -15.712 1.00 55.41 270 PRO A O 1
ATOM 2154 N N . LYS A 1 271 ? 6.884 -42.933 -15.099 1.00 54.78 271 LYS A N 1
ATOM 2155 C CA . LYS A 1 271 ? 6.124 -43.253 -13.888 1.00 54.78 271 LYS A CA 1
ATOM 2156 C C . LYS A 1 271 ? 4.764 -43.840 -14.288 1.00 54.78 271 LYS A C 1
ATOM 2158 O O . LYS A 1 271 ? 3.912 -43.107 -14.786 1.00 54.78 271 LYS A O 1
ATOM 2163 N N . GLY A 1 272 ? 4.582 -45.131 -14.001 1.00 43.81 272 GLY A N 1
ATOM 2164 C CA . GLY A 1 272 ? 3.294 -45.748 -13.672 1.00 43.81 272 GLY A CA 1
ATOM 2165 C C . GLY A 1 272 ? 2.676 -46.656 -14.736 1.00 43.81 272 GLY A C 1
ATOM 2166 O O . GLY A 1 272 ? 1.880 -46.198 -15.549 1.00 43.81 272 GLY A O 1
ATOM 2167 N N . LYS A 1 273 ? 2.930 -47.967 -14.630 1.00 37.53 273 LYS A N 1
ATOM 2168 C CA . LYS A 1 273 ? 1.920 -48.986 -14.943 1.00 37.53 273 LYS A CA 1
ATOM 2169 C C . LYS A 1 273 ? 1.176 -49.230 -13.624 1.00 37.53 273 LYS A C 1
ATOM 2171 O O . LYS A 1 273 ? 1.800 -49.684 -12.669 1.00 37.53 273 LYS A O 1
ATOM 2176 N N . LYS A 1 274 ? -0.099 -48.835 -13.535 1.00 48.75 274 LYS A N 1
ATOM 2177 C CA . LYS A 1 274 ? -0.984 -49.338 -12.476 1.00 48.75 274 LYS A CA 1
ATOM 2178 C C . LYS A 1 274 ? -1.102 -50.842 -12.709 1.00 48.75 274 LYS A C 1
ATOM 2180 O O . LYS A 1 274 ? -1.430 -51.251 -13.820 1.00 48.75 274 LYS A O 1
ATOM 2185 N N . VAL A 1 275 ? -0.719 -51.624 -11.710 1.00 45.41 275 VAL A N 1
ATOM 2186 C CA . VAL A 1 275 ? -1.096 -53.030 -11.628 1.00 45.41 275 VAL A CA 1
ATOM 2187 C C . VAL A 1 275 ? -2.481 -53.012 -11.005 1.00 45.41 275 VAL A C 1
ATOM 2189 O O . VAL A 1 275 ? -2.647 -52.509 -9.895 1.00 45.41 275 VAL A O 1
ATOM 2192 N N . ASP A 1 276 ? -3.458 -53.433 -11.796 1.00 52.47 276 ASP A N 1
ATOM 2193 C CA . ASP A 1 276 ? -4.734 -53.905 -11.292 1.00 52.47 276 ASP A CA 1
ATOM 2194 C C . ASP A 1 276 ? -4.450 -55.231 -10.577 1.00 52.47 276 ASP A C 1
ATOM 2196 O O . ASP A 1 276 ? -3.925 -56.147 -11.206 1.00 52.47 276 ASP A O 1
ATOM 2200 N N . ASP A 1 277 ? -4.756 -55.304 -9.286 1.00 41.91 277 ASP A N 1
ATOM 2201 C CA . ASP A 1 277 ? -5.047 -56.565 -8.606 1.00 41.91 277 ASP A CA 1
ATOM 2202 C C . ASP A 1 277 ? -6.289 -56.335 -7.732 1.00 41.91 277 ASP A C 1
ATOM 2204 O O . ASP A 1 277 ? -6.267 -55.607 -6.736 1.00 41.91 277 ASP A O 1
ATOM 2208 N N . ALA A 1 278 ? -7.392 -56.901 -8.225 1.00 42.47 278 ALA A N 1
ATOM 2209 C CA . ALA A 1 278 ? -8.475 -57.507 -7.451 1.00 42.47 278 ALA A CA 1
ATOM 2210 C C . ALA A 1 278 ? -7.859 -58.633 -6.587 1.00 42.47 278 ALA A C 1
ATOM 2212 O O . ALA A 1 278 ? -6.808 -59.144 -6.950 1.00 42.47 278 ALA A O 1
ATOM 2213 N N . GLU A 1 279 ? -8.312 -59.083 -5.426 1.00 42.25 279 GLU A N 1
ATOM 2214 C CA . GLU A 1 279 ? -9.582 -59.301 -4.720 1.00 42.25 279 GLU A CA 1
ATOM 2215 C C . GLU A 1 279 ? -9.135 -59.425 -3.235 1.00 42.25 279 GLU A C 1
ATOM 2217 O O . GLU A 1 279 ? -7.997 -59.806 -2.973 1.00 42.25 279 GLU A O 1
ATOM 2222 N N . GLU A 1 280 ? -9.890 -59.003 -2.223 1.00 37.59 280 GLU A N 1
ATOM 2223 C CA . GLU A 1 280 ? -10.761 -59.924 -1.480 1.00 37.59 280 GLU A CA 1
ATOM 2224 C C . GLU A 1 280 ? -11.743 -59.136 -0.597 1.00 37.59 280 GLU A C 1
ATOM 2226 O O . GLU A 1 280 ? -11.409 -58.107 -0.000 1.00 37.59 280 GLU A O 1
ATOM 2231 N N . GLU A 1 281 ? -12.964 -59.656 -0.566 1.00 45.31 281 GLU A N 1
ATOM 2232 C CA . GLU A 1 281 ? -14.119 -59.263 0.235 1.00 45.31 281 GLU A CA 1
ATOM 2233 C C . GLU A 1 281 ? -13.880 -59.473 1.741 1.00 45.31 281 GLU A C 1
ATOM 2235 O O . GLU A 1 281 ? -13.271 -60.463 2.128 1.00 45.31 281 GLU A O 1
ATOM 2240 N N . GLU A 1 282 ? -14.465 -58.627 2.597 1.00 39.69 282 GLU A N 1
ATOM 2241 C CA . GLU A 1 282 ? -15.404 -59.143 3.606 1.00 39.69 282 GLU A CA 1
ATOM 2242 C C . GLU A 1 282 ? -16.315 -58.043 4.178 1.00 39.69 282 GLU A C 1
ATOM 2244 O O . GLU A 1 282 ? -15.922 -56.902 4.428 1.00 39.69 282 GLU A O 1
ATOM 2249 N N . GLU A 1 283 ? -17.574 -58.440 4.332 1.00 43.62 283 GLU A N 1
ATOM 2250 C CA . GLU A 1 283 ? -18.752 -57.718 4.798 1.00 43.62 283 GLU A CA 1
ATOM 2251 C C . GLU A 1 283 ? -18.699 -57.287 6.275 1.00 43.62 283 GLU A C 1
ATOM 2253 O O . GLU A 1 283 ? -18.153 -57.977 7.129 1.00 43.62 283 GLU A O 1
ATOM 2258 N N . THR A 1 284 ? -19.406 -56.199 6.608 1.00 36.72 284 THR A N 1
ATOM 2259 C CA . THR A 1 284 ? -20.499 -56.156 7.618 1.00 36.72 284 THR A CA 1
ATOM 2260 C C . THR A 1 284 ? -21.072 -54.726 7.670 1.00 36.72 284 THR A C 1
ATOM 2262 O O . THR A 1 284 ? -20.363 -53.766 7.946 1.00 36.72 284 THR A O 1
ATOM 2265 N N . LYS A 1 285 ? -22.276 -54.509 7.115 1.00 37.94 285 LYS A N 1
ATOM 2266 C CA . LYS A 1 285 ? -23.586 -54.404 7.807 1.00 37.94 285 LYS A CA 1
ATOM 2267 C C . LYS A 1 285 ? -23.666 -53.283 8.853 1.00 37.94 285 LYS A C 1
ATOM 2269 O O . LYS A 1 285 ? -23.002 -53.333 9.875 1.00 37.94 285 LYS A O 1
ATOM 2274 N N . GLU A 1 286 ? -24.378 -52.198 8.541 1.00 39.12 286 GLU A N 1
ATOM 2275 C CA . GLU A 1 286 ? -25.815 -51.941 8.823 1.00 39.12 286 GLU A CA 1
ATOM 2276 C C . GLU A 1 286 ? -25.957 -51.033 10.050 1.00 39.12 286 GLU A C 1
ATOM 2278 O O . GLU A 1 286 ? -25.485 -51.401 11.111 1.00 39.12 286 GLU A O 1
ATOM 2283 N N . VAL A 1 287 ? -26.565 -49.853 9.870 1.00 39.78 287 VAL A N 1
ATOM 2284 C CA . VAL A 1 287 ? -27.728 -49.247 10.574 1.00 39.78 287 VAL A CA 1
ATOM 2285 C C . VAL A 1 287 ? -27.874 -47.868 9.885 1.00 39.78 287 VAL A C 1
ATOM 2287 O O . VAL A 1 287 ? -26.946 -47.067 9.923 1.00 39.78 287 VAL A O 1
ATOM 2290 N N . ALA A 1 288 ? -28.823 -47.670 8.957 1.00 41.84 288 ALA A N 1
ATOM 2291 C CA . ALA A 1 288 ? -30.190 -47.177 9.208 1.00 41.84 288 ALA A CA 1
ATOM 2292 C C . ALA A 1 288 ? -30.178 -45.863 10.036 1.00 41.84 288 ALA A C 1
ATOM 2294 O O . ALA A 1 288 ? -29.443 -45.725 10.995 1.00 41.84 288 ALA A O 1
ATOM 2295 N N . GLN A 1 289 ? -30.927 -44.809 9.760 1.00 41.62 289 GLN A N 1
ATOM 2296 C CA . GLN A 1 289 ? -32.198 -44.663 9.078 1.00 41.62 289 GLN A CA 1
ATOM 2297 C C . GLN A 1 289 ? -32.452 -43.145 8.979 1.00 41.62 289 GLN A C 1
ATOM 2299 O O . GLN A 1 289 ? -32.030 -42.414 9.870 1.00 41.62 289 GLN A O 1
ATOM 2304 N N . GLU A 1 290 ? -33.190 -42.752 7.935 1.00 37.31 290 GLU A N 1
ATOM 2305 C CA . GLU A 1 290 ? -34.270 -41.742 7.951 1.00 37.31 290 GLU A CA 1
ATOM 2306 C C . GLU A 1 290 ? -33.966 -40.274 8.350 1.00 37.31 290 GLU A C 1
ATOM 2308 O O . GLU A 1 290 ? -33.220 -39.980 9.268 1.00 37.31 290 GLU A O 1
ATOM 2313 N N . ALA A 1 291 ? -34.584 -39.249 7.762 1.00 41.19 291 ALA A N 1
ATOM 2314 C CA . ALA A 1 291 ? -35.520 -39.134 6.646 1.00 41.19 291 ALA A CA 1
ATOM 2315 C C . ALA A 1 291 ? -35.838 -37.639 6.406 1.00 41.19 291 ALA A C 1
ATOM 2317 O O . ALA A 1 291 ? -35.403 -36.785 7.177 1.00 41.19 291 ALA A O 1
ATOM 2318 N N . VAL A 1 292 ? -36.710 -37.411 5.410 1.00 44.09 292 VAL A N 1
ATOM 2319 C CA . VAL A 1 292 ? -37.666 -36.283 5.285 1.00 44.09 292 VAL A CA 1
ATOM 2320 C C . VAL A 1 292 ? -37.052 -35.024 4.647 1.00 44.09 292 VAL A C 1
ATOM 2322 O O . VAL A 1 292 ? -36.305 -34.298 5.291 1.00 44.09 292 VAL A O 1
ATOM 2325 N N . THR A 1 293 ? -37.074 -34.938 3.308 1.00 31.86 293 THR A N 1
ATOM 2326 C CA . THR A 1 293 ? -38.084 -34.283 2.420 1.00 31.86 293 THR A CA 1
ATOM 2327 C C . THR A 1 293 ? -38.073 -32.756 2.533 1.00 31.86 293 THR A C 1
ATOM 2329 O O . THR A 1 293 ? -38.156 -32.238 3.638 1.00 31.86 293 THR A O 1
ATOM 2332 N N . ASP A 1 294 ? -37.763 -32.007 1.476 1.00 34.62 294 ASP A N 1
ATOM 2333 C CA . ASP A 1 294 ? -38.509 -31.735 0.223 1.00 34.62 294 ASP A CA 1
ATOM 2334 C C . ASP A 1 294 ? -39.389 -30.480 0.363 1.00 34.62 294 ASP A C 1
ATOM 2336 O O . ASP A 1 294 ? -39.939 -30.243 1.436 1.00 34.62 294 ASP A O 1
ATOM 2340 N N . GLU A 1 295 ? -39.496 -29.749 -0.750 1.00 38.66 295 GLU A N 1
ATOM 2341 C CA . GLU A 1 295 ? -40.352 -28.574 -1.030 1.00 38.66 295 GLU A CA 1
ATOM 2342 C C . GLU A 1 295 ? -39.833 -27.220 -0.497 1.00 38.66 295 GLU A C 1
ATOM 2344 O O . GLU A 1 295 ? -39.542 -27.052 0.685 1.00 38.66 295 GLU A O 1
ATOM 2349 N N . GLU A 1 296 ? -39.405 -26.296 -1.366 1.00 41.62 296 GLU A N 1
ATOM 2350 C CA . GLU A 1 296 ? -40.167 -25.450 -2.321 1.00 41.62 296 GLU A CA 1
ATOM 2351 C C . GLU A 1 296 ? -40.793 -24.209 -1.653 1.00 41.62 296 GLU A C 1
ATOM 2353 O O . GLU A 1 296 ? -41.005 -24.170 -0.446 1.00 41.62 296 GLU A O 1
ATOM 2358 N N . ASP A 1 297 ? -41.003 -23.194 -2.494 1.00 36.56 297 ASP A N 1
ATOM 2359 C CA . ASP A 1 297 ? -41.637 -21.885 -2.280 1.00 36.56 297 ASP A CA 1
ATOM 2360 C C . ASP A 1 297 ? -40.761 -20.762 -1.698 1.00 36.56 297 ASP A C 1
ATOM 2362 O O . ASP A 1 297 ? -40.239 -20.813 -0.586 1.00 36.56 297 ASP A O 1
ATOM 2366 N N . GLU A 1 298 ? -40.338 -19.805 -2.530 1.00 38.16 298 GLU A N 1
ATOM 2367 C CA . GLU A 1 298 ? -41.104 -18.730 -3.205 1.00 38.16 298 GLU A CA 1
ATOM 2368 C C . GLU A 1 298 ? -41.212 -17.479 -2.318 1.00 38.16 298 GLU A C 1
ATOM 2370 O O . GLU A 1 298 ? -41.650 -17.524 -1.176 1.00 38.16 298 GLU A O 1
ATOM 2375 N N . ASP A 1 299 ? -40.714 -16.383 -2.897 1.00 40.12 299 ASP A N 1
ATOM 2376 C CA . ASP A 1 299 ? -41.194 -15.004 -2.813 1.00 40.12 299 ASP A CA 1
ATOM 2377 C C . ASP A 1 299 ? -41.668 -14.444 -1.459 1.00 40.12 299 ASP A C 1
ATOM 2379 O O . ASP A 1 299 ? -42.708 -14.820 -0.941 1.00 40.12 299 ASP A O 1
ATOM 2383 N N . ASP A 1 300 ? -41.017 -13.372 -0.987 1.00 44.03 300 ASP A N 1
ATOM 2384 C CA . ASP A 1 300 ? -41.736 -12.090 -0.947 1.00 44.03 300 ASP A CA 1
ATOM 2385 C C . ASP A 1 300 ? -40.788 -10.885 -0.873 1.00 44.03 300 ASP A C 1
ATOM 2387 O O . ASP A 1 300 ? -39.711 -10.902 -0.268 1.00 44.03 300 ASP A O 1
ATOM 2391 N N . ALA A 1 301 ? -41.219 -9.835 -1.555 1.00 47.00 301 ALA A N 1
ATOM 2392 C CA . ALA A 1 301 ? -40.587 -8.551 -1.719 1.00 47.00 301 ALA A CA 1
ATOM 2393 C C . ALA A 1 301 ? -40.887 -7.619 -0.536 1.00 47.00 301 ALA A C 1
ATOM 2395 O O . ALA A 1 301 ? -42.012 -7.529 -0.070 1.00 47.00 301 ALA A O 1
ATOM 2396 N N . GLU A 1 302 ? -39.911 -6.795 -0.156 1.00 46.75 302 GLU A N 1
ATOM 2397 C CA . GLU A 1 302 ? -40.190 -5.510 0.493 1.00 46.75 302 GLU A CA 1
ATOM 2398 C C . GLU A 1 302 ? -39.163 -4.484 -0.006 1.00 46.75 302 GLU A C 1
ATOM 2400 O O . GLU A 1 302 ? -38.067 -4.308 0.528 1.00 46.75 302 GLU A O 1
ATOM 2405 N N . LEU A 1 303 ? -39.500 -3.850 -1.132 1.00 47.47 303 LEU A N 1
ATOM 2406 C CA . LEU A 1 303 ? -38.915 -2.581 -1.547 1.00 47.47 303 LEU A CA 1
ATOM 2407 C C . LEU A 1 303 ? -39.857 -1.483 -1.055 1.00 47.47 303 LEU A C 1
ATOM 2409 O O . LEU A 1 303 ? -40.921 -1.279 -1.631 1.00 47.47 303 LEU A O 1
ATOM 2413 N N . GLU A 1 304 ? -39.459 -0.776 0.001 1.00 53.03 304 GLU A N 1
ATOM 2414 C CA . GLU A 1 304 ? -40.099 0.484 0.379 1.00 53.03 304 GLU A CA 1
ATOM 2415 C C . GLU A 1 304 ? -39.828 1.540 -0.706 1.00 53.03 304 GLU A C 1
ATOM 2417 O O . GLU A 1 304 ? -38.720 2.073 -0.842 1.00 53.03 304 GLU A O 1
ATOM 2422 N N . GLU A 1 305 ? -40.865 1.839 -1.488 1.00 44.47 305 GLU A N 1
ATOM 2423 C CA . GLU A 1 305 ? -40.993 3.071 -2.258 1.00 44.47 305 GLU A CA 1
ATOM 2424 C C . GLU A 1 305 ? -41.260 4.235 -1.295 1.00 44.47 305 GLU A C 1
ATOM 2426 O O . GLU A 1 305 ? -42.273 4.272 -0.601 1.00 44.47 305 GLU A O 1
ATOM 2431 N N . VAL A 1 306 ? -40.358 5.218 -1.265 1.00 49.25 306 VAL A N 1
ATOM 2432 C CA . VAL A 1 306 ? -40.645 6.525 -0.663 1.00 49.25 306 VAL A CA 1
ATOM 2433 C C . VAL A 1 306 ? -41.101 7.466 -1.768 1.00 49.25 306 VAL A C 1
ATOM 2435 O O . VAL A 1 306 ? -40.320 7.859 -2.639 1.00 49.25 306 VAL A O 1
ATOM 2438 N N . GLU A 1 307 ? -42.380 7.821 -1.692 1.00 49.06 307 GLU A N 1
ATOM 2439 C CA . GLU A 1 307 ? -43.052 8.855 -2.469 1.00 49.06 307 GLU A CA 1
ATOM 2440 C C . GLU A 1 307 ? -42.331 10.209 -2.353 1.00 49.06 307 GLU A C 1
ATOM 2442 O O . GLU A 1 307 ? -42.043 10.703 -1.260 1.00 49.06 307 GLU A O 1
ATOM 2447 N N . VAL A 1 308 ? -42.101 10.864 -3.493 1.00 57.41 308 VAL A N 1
ATOM 2448 C 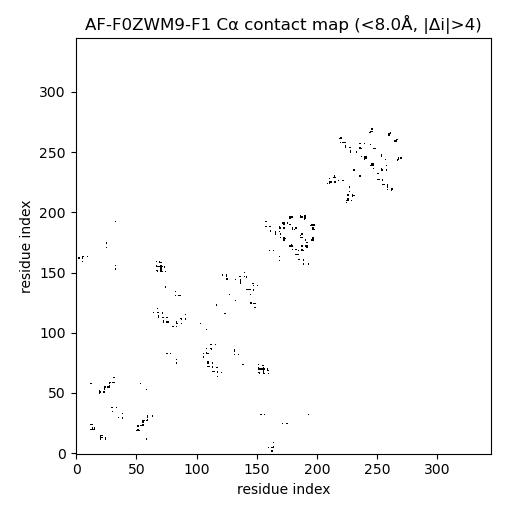CA . VAL A 1 308 ? -41.874 12.313 -3.547 1.00 57.41 308 VAL A CA 1
ATOM 2449 C C . VAL A 1 308 ? -42.897 12.897 -4.521 1.00 57.41 308 VAL A C 1
ATOM 2451 O O . VAL A 1 308 ? -42.953 12.443 -5.665 1.00 57.41 308 VAL A O 1
ATOM 2454 N N . PRO A 1 309 ? -43.709 13.883 -4.100 1.00 53.16 309 PRO A N 1
ATOM 2455 C CA . PRO A 1 309 ? -44.793 14.398 -4.916 1.00 53.16 309 PRO A CA 1
ATOM 2456 C C . PRO A 1 309 ? -44.306 15.290 -6.062 1.00 53.16 309 PRO A C 1
ATOM 2458 O O . PRO A 1 309 ? -43.425 16.142 -5.929 1.00 53.16 309 PRO A O 1
ATOM 2461 N N . GLU A 1 310 ? -44.972 15.070 -7.186 1.00 49.50 310 GLU A N 1
ATOM 2462 C CA . GLU A 1 310 ? -44.951 15.788 -8.449 1.00 49.50 310 GLU A CA 1
ATOM 2463 C C . GLU A 1 310 ? -45.821 17.056 -8.365 1.00 49.50 310 GLU A C 1
ATOM 2465 O O . GLU A 1 310 ? -46.952 16.970 -7.903 1.00 49.50 310 GLU A O 1
ATOM 2470 N N . THR A 1 311 ? -45.352 18.201 -8.883 1.00 41.56 311 THR A N 1
ATOM 2471 C CA . THR A 1 311 ? -46.229 19.157 -9.593 1.00 41.56 311 THR A CA 1
ATOM 2472 C C . THR A 1 311 ? -45.458 20.050 -10.577 1.00 41.56 311 THR A C 1
ATOM 2474 O O . THR A 1 311 ? -44.759 20.980 -10.183 1.00 41.56 311 THR A O 1
ATOM 2477 N N . VAL A 1 312 ? -45.654 19.722 -11.860 1.00 46.84 312 VAL A N 1
ATOM 2478 C CA . VAL A 1 312 ? -46.025 20.548 -13.032 1.00 46.84 312 VAL A CA 1
ATOM 2479 C C . VAL A 1 312 ? -45.253 21.838 -13.373 1.00 46.84 312 VAL A C 1
ATOM 2481 O O . VAL A 1 312 ? -45.377 22.852 -12.696 1.00 46.84 312 VAL A O 1
ATOM 2484 N N . ALA A 1 313 ? -44.629 21.846 -14.560 1.00 43.03 313 ALA A N 1
ATOM 2485 C CA . ALA A 1 313 ? -44.930 22.830 -15.615 1.00 43.03 313 ALA A CA 1
ATOM 2486 C C . ALA A 1 313 ? -44.395 22.364 -16.987 1.00 43.03 313 ALA A C 1
ATOM 2488 O O . ALA A 1 313 ? -43.213 22.451 -17.314 1.00 43.03 313 ALA A O 1
ATOM 2489 N N . GLU A 1 314 ? -45.344 21.855 -17.761 1.00 44.62 314 GLU A N 1
ATOM 2490 C CA . GLU A 1 314 ? -45.414 21.613 -19.200 1.00 44.62 314 GLU A CA 1
ATOM 2491 C C . GLU A 1 314 ? -44.932 22.791 -20.071 1.00 44.62 314 GLU A C 1
ATOM 2493 O O . GLU A 1 314 ? -45.474 23.879 -19.933 1.00 44.62 314 GLU A O 1
ATOM 2498 N N . VAL A 1 315 ? -44.001 22.557 -21.015 1.00 40.09 315 VAL A N 1
ATOM 2499 C CA . VAL A 1 315 ? -44.037 23.097 -22.398 1.00 40.09 315 VAL A CA 1
ATOM 2500 C C . VAL A 1 315 ? -43.195 22.194 -23.321 1.00 40.09 315 VAL A C 1
ATOM 2502 O O . VAL A 1 315 ? -41.986 22.046 -23.153 1.00 40.09 315 VAL A O 1
ATOM 2505 N N . ALA A 1 316 ? -43.827 21.647 -24.357 1.00 52.41 316 ALA A N 1
ATOM 2506 C CA . ALA A 1 316 ? -43.201 21.147 -25.589 1.00 52.41 316 ALA A CA 1
ATOM 2507 C C . ALA A 1 316 ? -43.842 21.905 -26.782 1.00 52.41 316 ALA A C 1
ATOM 2509 O O . ALA A 1 316 ? -44.776 22.671 -26.541 1.00 52.41 316 ALA A O 1
ATOM 2510 N N . PRO A 1 317 ? -43.498 21.680 -28.072 1.00 55.91 317 PRO A N 1
ATOM 2511 C CA . PRO A 1 317 ? -42.349 20.985 -28.674 1.00 55.91 317 PRO A CA 1
ATOM 2512 C C . PRO A 1 317 ? -41.708 21.761 -29.864 1.00 55.91 317 PRO A C 1
ATOM 2514 O O . PRO A 1 317 ? -42.343 22.601 -30.493 1.00 55.91 317 PRO A O 1
ATOM 2517 N N . ALA A 1 318 ? -40.501 21.377 -30.306 1.00 42.88 318 ALA A N 1
ATOM 2518 C CA . ALA A 1 318 ? -40.111 21.513 -31.722 1.00 42.88 318 ALA A CA 1
ATOM 2519 C C . ALA A 1 318 ? -39.017 20.506 -32.129 1.00 42.88 318 ALA A C 1
ATOM 2521 O O . ALA A 1 318 ? -38.030 20.296 -31.430 1.00 42.88 318 ALA A O 1
ATOM 2522 N N . LYS A 1 319 ? -39.237 19.865 -33.281 1.00 42.88 319 LYS A N 1
ATOM 2523 C CA . LYS A 1 319 ? -38.498 18.733 -33.856 1.00 42.88 319 LYS A CA 1
ATOM 2524 C C . LYS A 1 319 ? -37.237 19.152 -34.640 1.00 42.88 319 LYS A C 1
ATOM 2526 O O . LYS A 1 319 ? -37.360 19.940 -35.568 1.00 42.88 319 LYS A O 1
ATOM 2531 N N . SER A 1 320 ? -36.144 18.394 -34.437 1.00 46.88 320 SER A N 1
ATOM 2532 C CA . SER A 1 320 ? -35.112 17.947 -35.425 1.00 46.88 320 SER A CA 1
ATOM 2533 C C . SER A 1 320 ? -34.220 19.011 -36.126 1.00 46.88 320 SER A C 1
ATOM 2535 O O . SER A 1 320 ? -34.594 20.175 -36.103 1.00 46.88 320 SER A O 1
ATOM 2537 N N . PRO A 1 321 ? -33.077 18.681 -36.797 1.00 50.94 321 PRO A N 1
ATOM 2538 C CA . PRO A 1 321 ? -32.466 17.372 -37.087 1.00 50.94 321 PRO A CA 1
ATOM 2539 C C . PRO A 1 321 ? -30.929 17.249 -36.846 1.00 50.94 321 PRO A C 1
ATOM 2541 O O . PRO A 1 321 ? -30.210 18.196 -36.545 1.00 50.94 321 PRO A O 1
ATOM 2544 N N . LYS A 1 322 ? -30.442 16.014 -37.047 1.00 46.81 322 LYS A N 1
ATOM 2545 C CA . LYS A 1 322 ? -29.042 15.559 -37.177 1.00 46.81 322 LYS A CA 1
ATOM 2546 C C . LYS A 1 322 ? -28.156 16.459 -38.060 1.00 46.81 322 LYS A C 1
ATOM 2548 O O . LYS A 1 322 ? -28.477 16.666 -39.226 1.00 46.81 322 LYS A O 1
ATOM 2553 N N . SER A 1 323 ? -26.937 16.758 -37.597 1.00 44.03 323 SER A N 1
ATOM 2554 C CA . SER A 1 323 ? -25.775 16.931 -38.486 1.00 44.03 323 SER A CA 1
ATOM 2555 C C . SER A 1 323 ? -24.446 16.612 -37.788 1.00 44.03 323 SER A C 1
ATOM 2557 O O . SER A 1 323 ? -24.033 17.284 -36.848 1.00 44.03 323 SER A O 1
ATOM 2559 N N . THR A 1 324 ? -23.762 15.586 -38.288 1.00 49.09 324 THR A N 1
ATOM 2560 C CA . THR A 1 324 ? -22.347 15.255 -38.051 1.00 49.09 324 THR A CA 1
ATOM 2561 C C . THR A 1 324 ? -21.405 16.320 -38.635 1.00 49.09 324 THR A C 1
ATOM 2563 O O . THR A 1 324 ? -21.606 16.688 -39.796 1.00 49.09 324 THR A O 1
ATOM 2566 N N . PRO A 1 325 ? -20.314 16.733 -37.958 1.00 49.44 325 PRO A N 1
ATOM 2567 C CA . PRO A 1 325 ? -19.270 17.525 -38.597 1.00 49.44 325 PRO A CA 1
ATOM 2568 C C . PRO A 1 325 ? -18.211 16.641 -39.268 1.00 49.44 325 PRO A C 1
ATOM 2570 O O . PRO A 1 325 ? -17.595 15.763 -38.662 1.00 49.44 325 PRO A O 1
ATOM 2573 N N . LYS A 1 326 ? -17.999 16.931 -40.554 1.00 45.41 326 LYS A N 1
ATOM 2574 C CA . LYS A 1 326 ? -16.935 16.420 -41.420 1.00 45.41 326 LYS A CA 1
ATOM 2575 C C . LYS A 1 326 ? -15.541 16.772 -40.887 1.00 45.41 326 LYS A C 1
ATOM 2577 O O . LYS A 1 326 ? -15.229 17.923 -40.603 1.00 45.41 326 LYS A O 1
ATOM 2582 N N . ARG A 1 327 ? -14.683 15.755 -40.908 1.00 38.72 327 ARG A N 1
ATOM 2583 C CA . ARG A 1 327 ? -13.217 15.786 -40.853 1.00 38.72 327 ARG A CA 1
ATOM 2584 C C . ARG A 1 327 ? -12.653 16.701 -41.955 1.00 38.72 327 ARG A C 1
ATOM 2586 O O . ARG A 1 327 ? -12.759 16.364 -43.131 1.00 38.72 327 ARG A O 1
ATOM 2593 N N . GLN A 1 328 ? -12.041 17.826 -41.584 1.00 47.06 328 GLN A N 1
ATOM 2594 C CA . GLN A 1 328 ? -11.200 18.626 -42.483 1.00 47.06 328 GLN A CA 1
ATOM 2595 C C . GLN A 1 328 ? -9.729 18.253 -42.282 1.00 47.06 328 GLN A C 1
ATOM 2597 O O . GLN A 1 328 ? -9.148 18.449 -41.220 1.00 47.06 328 GLN A O 1
ATOM 2602 N N . THR A 1 329 ? -9.134 17.694 -43.331 1.00 42.56 329 THR A N 1
ATOM 2603 C CA . THR A 1 329 ? -7.691 17.543 -43.517 1.00 42.56 329 THR A CA 1
ATOM 2604 C C . THR A 1 329 ? -7.121 18.862 -44.034 1.00 42.56 329 THR A C 1
ATOM 2606 O O . THR A 1 329 ? -7.335 19.201 -45.199 1.00 42.56 329 THR A O 1
ATOM 2609 N N . SER A 1 330 ? -6.393 19.605 -43.201 1.00 51.75 330 SER A N 1
ATOM 2610 C CA . SER A 1 330 ? -5.556 20.714 -43.663 1.00 51.75 330 SER A CA 1
ATOM 2611 C C . SER A 1 330 ? -4.177 20.193 -44.070 1.00 51.75 330 SER A C 1
ATOM 2613 O O . SER A 1 330 ? -3.519 19.424 -43.371 1.00 51.75 330 SER A O 1
ATOM 2615 N N . LYS A 1 331 ? -3.799 20.582 -45.288 1.00 54.97 331 LYS A N 1
ATOM 2616 C CA . LYS A 1 331 ? -2.554 20.263 -45.975 1.00 54.97 331 LYS A CA 1
ATOM 2617 C C . LYS A 1 331 ? -1.346 20.887 -45.278 1.00 54.97 331 LYS A C 1
ATOM 2619 O O . LYS A 1 331 ? -1.359 22.041 -44.867 1.00 54.97 331 LYS A O 1
ATOM 2624 N N . ILE A 1 332 ? -0.291 20.086 -45.283 1.00 43.91 332 ILE A N 1
ATOM 2625 C CA . ILE A 1 332 ? 1.119 20.407 -45.088 1.00 43.91 332 ILE A CA 1
ATOM 2626 C C . ILE A 1 332 ? 1.533 21.577 -45.997 1.00 43.91 332 ILE A C 1
ATOM 2628 O O . ILE A 1 332 ? 1.364 21.498 -47.213 1.00 43.91 332 ILE A O 1
ATOM 2632 N N . VAL A 1 333 ? 2.138 22.616 -45.418 1.00 56.97 333 VAL A N 1
ATOM 2633 C CA . VAL A 1 333 ? 3.015 23.558 -46.129 1.00 56.97 333 VAL A CA 1
ATOM 2634 C C . VAL A 1 333 ? 4.321 23.637 -45.346 1.00 56.97 333 VAL A C 1
ATOM 2636 O O . VAL A 1 333 ? 4.348 24.057 -44.192 1.00 56.97 333 VAL A O 1
ATOM 2639 N N . ALA A 1 334 ? 5.393 23.160 -45.973 1.00 56.88 334 ALA A N 1
ATOM 2640 C CA . ALA A 1 334 ? 6.754 23.221 -45.464 1.00 56.88 334 ALA A CA 1
ATOM 2641 C C . ALA A 1 334 ? 7.329 24.641 -45.638 1.00 56.88 334 ALA A C 1
ATOM 2643 O O . ALA A 1 334 ? 7.202 25.201 -46.728 1.00 56.88 334 ALA A O 1
ATOM 2644 N N . PRO A 1 335 ? 7.997 25.221 -44.627 1.00 60.16 335 PRO A N 1
ATOM 2645 C CA . PRO A 1 335 ? 8.828 26.398 -44.831 1.00 60.16 335 PRO A CA 1
ATOM 2646 C C . PRO A 1 335 ? 10.241 26.003 -45.293 1.00 60.16 335 PRO A C 1
ATOM 2648 O O . PRO A 1 335 ? 10.956 25.246 -44.637 1.00 60.16 335 PRO A O 1
ATOM 2651 N N . SER A 1 336 ? 10.614 26.545 -46.452 1.00 54.28 336 SER A N 1
ATOM 2652 C CA . SER A 1 336 ? 11.934 26.472 -47.084 1.00 54.28 336 SER A CA 1
ATOM 2653 C C . SER A 1 336 ? 13.050 27.125 -46.243 1.00 54.28 336 SER A C 1
ATOM 2655 O O . SER A 1 336 ? 12.785 28.065 -45.492 1.00 54.28 336 SER A O 1
ATOM 2657 N N . PRO A 1 337 ? 14.314 26.682 -46.401 1.00 58.62 337 PRO A N 1
ATOM 2658 C CA . PRO A 1 337 ? 15.446 27.119 -45.584 1.00 58.62 337 PRO A CA 1
ATOM 2659 C C . PRO A 1 337 ? 16.007 28.487 -46.005 1.00 58.62 337 PRO A C 1
ATOM 2661 O O . PRO A 1 337 ? 16.281 28.737 -47.182 1.00 58.62 337 PRO A O 1
ATOM 2664 N N . SER A 1 338 ? 16.244 29.361 -45.025 1.00 56.41 338 SER A N 1
ATOM 2665 C CA . SER A 1 338 ? 16.963 30.626 -45.194 1.00 56.41 338 SER A CA 1
ATOM 2666 C C . SER A 1 338 ? 18.485 30.410 -45.187 1.00 56.41 338 SER A C 1
ATOM 2668 O O . SER A 1 338 ? 19.048 29.700 -44.356 1.00 56.41 338 SER A O 1
ATOM 2670 N N . LYS A 1 339 ? 19.153 31.025 -46.169 1.00 60.06 339 LYS A N 1
ATOM 2671 C CA . LYS A 1 339 ? 20.609 31.008 -46.385 1.00 60.06 339 LYS A CA 1
ATOM 2672 C C . LYS A 1 339 ? 21.375 31.809 -45.312 1.00 60.06 339 LYS A C 1
ATOM 2674 O O . LYS A 1 339 ? 20.871 32.837 -44.859 1.00 60.06 339 LYS A O 1
ATOM 2679 N N . PRO A 1 340 ? 22.632 31.436 -45.002 1.00 59.72 340 PRO A N 1
ATOM 2680 C CA . PRO A 1 340 ? 23.507 32.195 -44.113 1.00 59.72 340 PRO A CA 1
ATOM 2681 C C . PRO A 1 340 ? 24.155 33.391 -44.832 1.00 59.72 340 PRO A C 1
ATOM 2683 O O . PRO A 1 340 ? 24.736 33.247 -45.911 1.00 59.72 340 PRO A O 1
ATOM 2686 N N . LYS A 1 341 ? 24.104 34.577 -44.213 1.00 56.94 341 LYS A N 1
ATOM 2687 C CA . LYS A 1 341 ? 24.936 35.727 -44.596 1.00 56.94 341 LYS A CA 1
ATOM 2688 C C . LYS A 1 341 ? 26.322 35.583 -43.963 1.00 56.94 341 LYS A C 1
ATOM 2690 O O . LYS A 1 341 ? 26.460 35.631 -42.745 1.00 56.94 341 LYS A O 1
ATOM 2695 N N . LYS A 1 342 ? 27.343 35.449 -44.814 1.00 57.41 342 LYS A N 1
ATOM 2696 C CA . LYS A 1 342 ? 28.740 35.763 -44.491 1.00 57.41 342 LYS A CA 1
ATOM 2697 C C . LYS A 1 342 ? 28.855 37.263 -44.207 1.00 57.41 342 LYS A C 1
ATOM 2699 O O . LYS A 1 342 ? 28.410 38.068 -45.021 1.00 57.41 342 LYS A O 1
ATOM 2704 N N . SER A 1 343 ? 29.498 37.613 -43.100 1.00 56.66 343 SER A N 1
ATOM 2705 C CA . SER A 1 343 ? 30.033 38.947 -42.842 1.00 56.66 343 SER A CA 1
ATOM 2706 C C . SER A 1 343 ? 31.508 38.791 -42.502 1.00 56.66 343 SER A C 1
ATO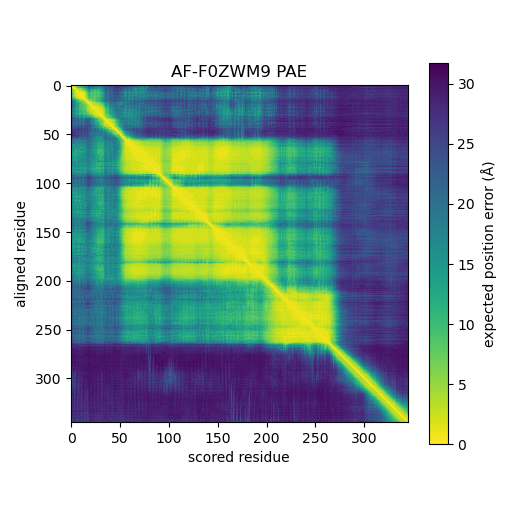M 2708 O O . SER A 1 343 ? 31.862 38.360 -41.411 1.00 56.66 343 SER A O 1
ATOM 2710 N N . THR A 1 344 ? 32.347 39.099 -43.481 1.00 62.28 344 THR A N 1
ATOM 2711 C CA . THR A 1 344 ? 33.764 39.420 -43.322 1.00 62.28 344 THR A CA 1
ATOM 2712 C C . THR A 1 344 ? 33.898 40.934 -43.267 1.00 62.28 344 THR A C 1
ATOM 2714 O O . THR A 1 344 ? 33.579 41.589 -44.263 1.00 62.28 344 THR A O 1
ATOM 2717 N N . LYS A 1 345 ? 34.410 41.462 -42.159 1.00 59.69 345 LYS A N 1
ATOM 2718 C CA . LYS A 1 345 ? 35.540 42.396 -42.133 1.00 59.69 345 LYS A CA 1
ATOM 2719 C C . LYS A 1 345 ? 36.025 42.578 -40.707 1.00 59.69 345 LYS A C 1
ATOM 2721 O O . LYS A 1 345 ? 35.148 42.696 -39.825 1.00 59.69 345 LYS A O 1
#

Organism: Dictyostelium purpureum (NCBI:txid5786)

Secondary structure (DSSP, 8-state):
--THHHHHHHHHHH---SHHHHHHHHHHHHHHHS-HHHHHHHHTT-------SS-HHHHHHHHHHHHHHHHHHHHHHHS-HHHHHHHHGGG--TT-GGGTTS---HHHHHHHHHHHHHHTHHHHHHH--HHHHHHHHHHSS--SHHHHHHHHHHHHHHHHHHTS-HHHHHHHHHHTT---SS--HHHHHHHHHHSSPPP--PPPP-------SS---S-TT--HHHHHHH--HHHHHHHHHHTT----S-HHHHHHHHHHHHHH-----------------------------------------------------------PPP---PPP-PPPPPPPPP---

Nearest PDB structures (foldseek):
  7scc-assembly1_AZ  TM=1.927E-01  e=5.014E+00  Synechocystis sp. PCC 6803 substr. Kazusa
  8wql-assembly1_eK  TM=1.745E-01  e=3.215E+00  Arthrospira sp. FACHB-439
  8imj-assembly1_G  TM=1.766E-01  e=7.154E+00  Anthocerotibacter panamensis

InterPro domains:
  IPR003034 SAP domain [PF02037] (229-262)
  IPR003034 SAP domain [PS50800] (228-262)
  IPR003034 SAP domain [SM00513] (228-262)
  IPR036361 SAP domain superfamily [G3DSA:1.10.720.30] (212-270)
  IPR036361 SAP domain superfamily [SSF68906] (225-263)

Mean predicted aligned error: 17.93 Å

Foldseek 3Di:
DDLVPLVVLVCVLVVPDDPQSLVLSVVLLCPLQDDPVVVVVVVVPDPDDDDDPDHSVVSNVVVQLQLLLQLLLVLLVPADPVLLVVLCVVQPPPPPPVCPPPDCDSVNSSVSSSVVCSVPVVVCLVPQDDVNLVRLCVSDPDVDSVVSSSNSSLSSSLVSQVSDDLVVLVVSCVSLVHPAPDSDSVQSSCCSNVVHRPDDPDDPPPPPPDEDPDQDPLAAPDDLRNCVPRDDLVRLLVVCVVLVADSDDDSSVSSVQSNCCRHPVDRPDDPDDDDDDDDDDDDDDDDDDDDDDDDDDDDDDDDDDDDDDDDDDDDDDDDDDDDDDDDDDDDDDDDDDDDDDDDDD

Sequence (345 aa):
MSYLGSSKIIKKLCGIEGADGKKALQKTIISVIYTEKQIIEKNQCDKKYENISAPTTELVALLTPYVKKIGVKSYLEQMSQVDLSTLYEDFNDEESEKEKDKKKNKVFLVRKITSGITEDFDGYFTNLKGDKLKIFLQLTASQLSPKIIEEITLVGVEIFLFNVQTATLKYICEKLGYVVPNNNPNVMVTSILTGAVPAKKEAPAKKVITFSKKKLPLKKGLRYHDIFQHYYVEELQSFCREEGLKISGTKKEVINRILNFLNHGIAEIPKGKKVDDAEEEEETKEVAQEAVTDEEDEDDAELEEVEVPETVAEVAPAKSPKSTPKRQTSKIVAPSPSKPKKSTK

Solvent-accessible surface area (backbone atoms only — not comparable to full-atom values): 22637 Å² total; per-residue (Å²): 133,80,72,63,62,63,51,50,56,47,47,61,53,63,62,40,83,61,86,39,30,58,52,39,48,51,51,26,53,45,63,75,73,43,55,74,71,58,50,52,67,62,55,76,76,65,94,82,88,84,85,57,98,59,61,43,66,60,58,38,64,64,45,49,61,56,24,41,37,49,12,47,39,56,55,49,72,72,49,54,70,65,58,46,54,63,59,35,64,84,70,63,64,84,85,46,72,86,54,73,80,54,81,82,44,64,72,56,45,38,52,52,46,31,52,59,41,55,75,42,48,71,59,50,62,73,68,52,54,72,70,61,37,50,59,53,40,73,74,40,94,47,90,41,72,81,48,47,61,55,51,34,36,50,50,8,45,52,54,53,51,70,70,47,56,60,71,59,47,50,52,52,33,54,74,73,70,42,85,70,94,61,94,47,58,68,57,46,48,47,20,68,74,72,71,46,73,73,77,80,77,75,70,76,74,77,78,78,78,81,68,68,92,63,78,70,79,99,53,66,88,69,52,71,64,48,52,66,72,63,49,54,66,68,58,54,34,48,51,22,57,75,70,69,36,78,63,80,72,54,69,68,54,46,50,51,51,50,50,46,26,50,71,68,70,54,71,67,75,81,86,73,81,83,79,87,75,87,84,84,89,83,88,83,86,90,80,87,77,88,81,84,84,85,84,85,83,82,87,86,86,85,80,86,81,80,88,76,90,85,83,89,86,90,86,85,88,86,83,85,81,93,78,85,85,80,88,80,86,80,78,89,79,84,85,81,86,84,80,85,81,85,83,88,132